Protein AF-A0A5P1RBH7-F1 (afdb_monomer_lite)

Secondary structure (DSSP, 8-state):
-TTTHHHHHHHHHHHHHHHHHHHHTTT-SS-TTHHHHHHHHHHHHHHHHHHHHHHHHHHHHTTS----HHHHHHHHHHHHHHHHHSSTT----HHHHHHHHHHHHHHHHHHTSTT--HHHHHHHHHHHHHHHHHHHT--HHHHHS----SSHHHHHHHHHHHHT-HHHHHHH-HHHHHHHHTT-S-S-EEEPPPPTTSPPHHHHHHHHHHHHT--HHHHHHHHHSPP-STTSGGGTSHHHHHHHHHHHHEEEEE-TTS-EEEEES--

pLDDT: mean 74.41, std 20.61, range [31.55, 97.25]

Foldseek 3Di:
DPPPVVVVVVVVVVVVVVVVVVVVVVPDPDDPPVVVVVCVVVVVVVVVVVVVVVVVVVVVVVPDDDDDPLLVVLLVLLVVLLCQLVPPPDADEQVSLVVNLVSLVVNVVSCPDPPDDPVSVVSSLVSLVSVLQSLLPHAPCSFFNDDFDSALVRLLVRVQVQLQDPVSVCSGAVPVLVCLVVVVDPFDKDFDAHHPGGHHLVSLLSSCCSSVVHDSVVSLVLLQDDDPDPPRCCNSNSNSSSVNNCRVQKIWGAHNVSNIHIDRPDD

Structure (mmCIF, N/CA/C/O backbone):
data_AF-A0A5P1RBH7-F1
#
_entry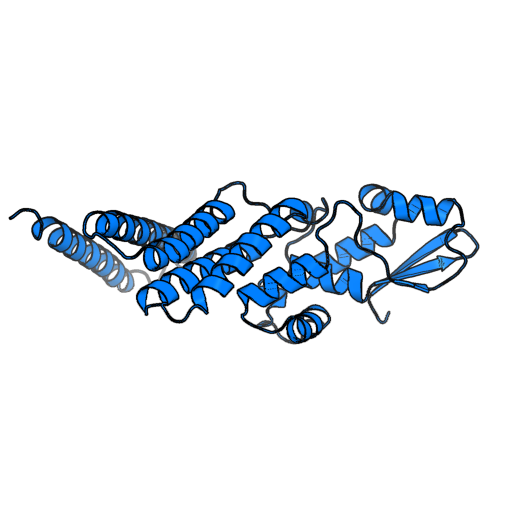.id   AF-A0A5P1RBH7-F1
#
loop_
_atom_site.group_PDB
_atom_site.id
_atom_site.type_symbol
_atom_site.label_atom_id
_atom_site.label_alt_id
_atom_site.label_comp_id
_atom_site.label_asym_id
_atom_site.label_entity_id
_atom_site.label_seq_id
_atom_site.pdbx_PDB_ins_code
_atom_site.Cartn_x
_atom_site.Cartn_y
_atom_site.Cartn_z
_atom_site.occupancy
_atom_site.B_iso_or_equiv
_atom_site.auth_seq_id
_atom_site.auth_comp_id
_atom_site.auth_asym_id
_atom_site.auth_atom_id
_atom_site.pdbx_PDB_model_num
ATOM 1 N N . MET A 1 1 ? -24.679 19.110 42.052 1.00 39.94 1 MET A N 1
ATOM 2 C CA . MET A 1 1 ? -25.753 19.704 41.223 1.00 39.94 1 MET A CA 1
ATOM 3 C C . MET A 1 1 ? -25.273 20.211 39.850 1.00 39.94 1 MET A C 1
ATOM 5 O O . MET A 1 1 ? -26.098 20.294 38.957 1.00 39.94 1 MET A O 1
ATOM 9 N N . SER A 1 2 ? -23.971 20.459 39.614 1.00 36.88 2 SER A N 1
ATOM 10 C CA . SER A 1 2 ? -23.450 20.912 38.301 1.00 36.88 2 SER A CA 1
ATOM 11 C C . SER A 1 2 ? -23.254 19.816 37.236 1.00 36.88 2 SER A C 1
ATOM 13 O O . SER A 1 2 ? -23.207 20.133 36.054 1.00 36.88 2 SER A O 1
ATOM 15 N N . LYS A 1 3 ? -23.178 18.530 37.620 1.00 42.09 3 LYS A N 1
ATOM 16 C CA . LYS A 1 3 ? -22.882 17.413 36.694 1.00 42.09 3 LYS A CA 1
ATOM 17 C C . LYS A 1 3 ? -23.998 17.079 35.689 1.00 42.09 3 LYS A C 1
ATOM 19 O O . LYS A 1 3 ? -23.741 16.371 34.727 1.00 42.09 3 LYS A O 1
ATOM 24 N N . VAL A 1 4 ? -25.220 17.573 35.901 1.00 45.06 4 VAL A N 1
ATOM 25 C CA . VAL A 1 4 ? -26.377 17.310 35.016 1.00 45.06 4 VAL A CA 1
ATOM 26 C C . VAL A 1 4 ? -26.689 18.511 34.119 1.00 45.06 4 VAL A C 1
ATOM 28 O O . VAL A 1 4 ? -27.230 18.343 33.033 1.00 45.06 4 VAL A O 1
ATOM 31 N N . LEU A 1 5 ? -26.297 19.724 34.527 1.00 36.34 5 LEU A N 1
ATOM 32 C CA . LEU A 1 5 ? -26.647 20.953 33.811 1.00 36.34 5 LEU A CA 1
ATOM 33 C C . LEU A 1 5 ? -25.906 21.079 32.473 1.00 36.34 5 LEU A C 1
ATOM 35 O O . LEU A 1 5 ? -26.498 21.480 31.478 1.00 36.34 5 LEU A O 1
ATOM 39 N N . VAL A 1 6 ? -24.624 20.700 32.454 1.00 48.53 6 VAL A N 1
ATOM 40 C CA . VAL A 1 6 ? -23.759 20.778 31.268 1.00 48.53 6 VAL A CA 1
ATOM 41 C C . VAL A 1 6 ? -24.252 19.867 30.136 1.00 48.53 6 VAL A C 1
ATOM 43 O O . VAL A 1 6 ? -24.507 20.399 29.059 1.00 48.53 6 VAL A O 1
ATOM 46 N N . PRO A 1 7 ? -24.496 18.553 30.341 1.00 47.19 7 PRO A N 1
ATOM 47 C CA . PRO A 1 7 ? -24.997 17.701 29.261 1.00 47.19 7 PRO A CA 1
ATOM 48 C C . PRO A 1 7 ? -26.397 18.110 28.784 1.00 47.19 7 PRO A C 1
ATOM 50 O O . PRO A 1 7 ? -26.684 18.011 27.594 1.00 47.19 7 PRO A O 1
ATOM 53 N N . LEU A 1 8 ? -27.253 18.627 29.673 1.00 40.38 8 LEU A N 1
ATOM 54 C CA . LEU A 1 8 ? -28.583 19.106 29.289 1.00 40.38 8 LEU A CA 1
ATOM 55 C C . LEU A 1 8 ? -28.502 20.348 28.384 1.00 40.38 8 LEU A C 1
ATOM 57 O O . LEU A 1 8 ? -29.176 20.408 27.358 1.00 40.38 8 LEU A O 1
ATOM 61 N N . LEU A 1 9 ? -27.634 21.309 28.723 1.00 44.91 9 LEU A N 1
ATOM 62 C CA . LEU A 1 9 ? -27.364 22.497 27.906 1.00 44.91 9 LEU A CA 1
ATOM 63 C C . LEU A 1 9 ? -26.766 22.130 26.543 1.00 44.91 9 LEU A C 1
ATOM 65 O O . LEU A 1 9 ? -27.153 22.719 25.537 1.00 44.91 9 LEU A O 1
ATOM 69 N N . SER A 1 10 ? -25.884 21.127 26.488 1.00 47.91 10 SER A N 1
ATOM 70 C CA . SER A 1 10 ? -25.300 20.626 25.237 1.00 47.91 10 SER A CA 1
ATOM 71 C C . SER A 1 10 ? -26.334 19.954 24.331 1.00 47.91 10 SER A C 1
ATOM 73 O O . SER A 1 10 ? -26.329 20.191 23.125 1.00 47.91 10 SER A O 1
ATOM 75 N N . ILE A 1 11 ? -27.254 19.165 24.898 1.00 54.50 11 ILE A N 1
ATOM 76 C CA . ILE A 1 11 ? -28.348 18.534 24.142 1.00 54.50 11 ILE A CA 1
ATOM 77 C C . ILE A 1 11 ? -29.297 19.600 23.583 1.00 54.50 11 ILE A C 1
ATOM 79 O O . ILE A 1 11 ? -29.704 19.506 22.427 1.00 54.50 11 ILE A O 1
ATOM 83 N N . ILE A 1 12 ? -29.608 20.638 24.365 1.00 50.16 12 ILE A N 1
ATOM 84 C CA . ILE A 1 12 ? -30.459 21.753 23.926 1.00 50.16 12 ILE A CA 1
ATOM 85 C C . ILE A 1 12 ? -29.780 22.551 22.802 1.00 50.16 12 ILE A C 1
ATOM 87 O O . ILE A 1 12 ? -30.424 22.856 21.797 1.00 50.16 12 ILE A O 1
ATOM 91 N N . LEU A 1 13 ? -28.479 22.836 22.913 1.00 52.88 13 LEU A N 1
ATOM 92 C CA . LEU A 1 13 ? -27.697 23.478 21.849 1.00 52.88 13 LEU A CA 1
ATOM 93 C C . LEU A 1 13 ? -27.677 22.639 20.564 1.00 52.88 13 LEU A C 1
ATOM 95 O O . LEU A 1 13 ? -27.899 23.170 19.478 1.00 52.88 13 LEU A O 1
ATOM 99 N N . PHE A 1 14 ? -27.492 21.324 20.687 1.00 52.56 14 PHE A N 1
ATOM 100 C CA . PHE A 1 14 ? -27.467 20.404 19.550 1.00 52.56 14 PHE A CA 1
ATOM 101 C C . PHE A 1 14 ? -28.833 20.292 18.852 1.00 52.56 14 PHE A C 1
ATOM 103 O O . PHE A 1 14 ? -28.919 20.377 17.627 1.00 52.56 14 PHE A O 1
ATOM 110 N N . GLN A 1 15 ? -29.915 20.193 19.629 1.00 49.66 15 GLN A N 1
ATOM 111 C CA . GLN A 1 15 ? -31.290 20.219 19.121 1.00 49.66 15 GLN A CA 1
ATOM 112 C C . GLN A 1 15 ? -31.613 21.553 18.430 1.00 49.66 15 GLN A C 1
ATOM 114 O O . GLN A 1 15 ? -32.277 21.557 17.399 1.00 49.66 15 GLN A O 1
ATOM 119 N N . SER A 1 16 ? -31.092 22.677 18.935 1.00 45.50 16 SER A N 1
ATOM 120 C CA . SER A 1 16 ? -31.311 24.009 18.348 1.00 45.50 16 SER A CA 1
ATOM 121 C C . SER A 1 16 ? -30.601 24.175 16.997 1.00 45.50 16 SER A C 1
ATOM 123 O O . SER A 1 16 ? -31.167 24.754 16.071 1.00 45.50 16 SER A O 1
ATOM 125 N N . ILE A 1 17 ? -29.392 23.617 16.855 1.00 53.84 17 ILE A N 1
ATOM 126 C CA . ILE A 1 17 ? -28.640 23.589 15.589 1.00 53.84 17 ILE A CA 1
ATOM 127 C C . ILE A 1 17 ? -29.343 22.694 14.560 1.00 53.84 17 ILE A C 1
ATOM 129 O O . ILE A 1 17 ? -29.502 23.094 13.408 1.00 53.84 17 ILE A O 1
ATOM 133 N N . LEU A 1 18 ? -29.835 21.520 14.972 1.00 49.03 18 LEU A N 1
ATOM 134 C CA . LEU A 1 18 ? -30.628 20.643 14.103 1.00 49.03 18 LEU A CA 1
ATOM 135 C C . LEU A 1 18 ? -31.956 21.288 13.680 1.00 49.03 18 LEU A C 1
ATOM 137 O O . LEU A 1 18 ? -32.361 21.152 12.526 1.00 49.03 18 LEU A O 1
ATOM 141 N N . PHE A 1 19 ? -32.610 22.037 14.573 1.00 47.62 19 PHE A N 1
ATOM 142 C CA . PHE A 1 19 ? -33.845 22.752 14.256 1.00 47.62 19 PHE A CA 1
ATOM 143 C C . PHE A 1 19 ? -33.603 23.883 13.243 1.00 47.62 19 PHE A C 1
ATOM 145 O O . PHE A 1 19 ? -34.350 23.993 12.270 1.00 47.62 19 PHE A O 1
ATOM 152 N N . LEU A 1 20 ? -32.515 24.651 13.398 1.00 47.47 20 LEU A N 1
ATOM 153 C CA . LEU A 1 20 ? -32.070 25.651 12.415 1.00 47.47 20 LEU A CA 1
ATOM 154 C C . LEU A 1 20 ? -31.766 25.014 11.049 1.00 47.47 20 LEU A C 1
ATOM 156 O O . LEU A 1 20 ? -32.202 25.535 10.026 1.00 47.47 20 LEU A O 1
ATOM 160 N N . LEU A 1 21 ? -31.099 23.856 11.025 1.00 45.09 21 LEU A N 1
ATOM 161 C CA . LEU A 1 21 ? -30.834 23.102 9.794 1.00 45.09 21 LEU A CA 1
ATOM 162 C C . LEU A 1 21 ? -32.124 22.578 9.136 1.00 45.09 21 LEU A C 1
ATOM 164 O O . LEU A 1 21 ? -32.236 22.592 7.911 1.00 45.09 21 LEU A O 1
ATOM 168 N N . SER A 1 22 ? -33.125 22.176 9.926 1.00 41.62 22 SER A N 1
ATOM 169 C CA . SER A 1 22 ? -34.417 21.706 9.404 1.00 41.62 22 SER A CA 1
ATOM 170 C C . SER A 1 22 ? -35.306 22.842 8.874 1.00 41.62 22 SER A C 1
ATOM 172 O O . SER A 1 22 ? -35.965 22.676 7.844 1.00 41.62 22 SER A O 1
ATOM 174 N N . GLY A 1 23 ? -35.268 24.020 9.513 1.00 40.62 23 GLY A N 1
ATOM 175 C CA . GLY A 1 23 ? -36.052 25.199 9.134 1.00 40.62 23 GLY A CA 1
ATOM 176 C C . GLY A 1 23 ? -35.600 25.845 7.821 1.00 40.62 23 GLY A C 1
ATOM 177 O O . GLY A 1 23 ? -36.435 26.328 7.054 1.00 40.62 23 GLY A O 1
ATOM 178 N N . VAL A 1 24 ? -34.304 25.776 7.499 1.00 39.91 24 VAL A N 1
ATOM 179 C CA . VAL A 1 24 ? -33.742 26.328 6.250 1.00 39.91 24 VAL A CA 1
ATOM 180 C C . VAL A 1 24 ? -34.088 25.467 5.021 1.00 39.91 24 VAL A C 1
ATOM 182 O O . VAL A 1 24 ? -34.095 25.979 3.902 1.00 39.91 24 VAL A O 1
ATOM 185 N N . SER A 1 25 ? -34.501 24.204 5.206 1.00 35.28 25 SER A N 1
ATOM 186 C CA . SER A 1 25 ? -34.956 23.348 4.093 1.00 35.28 25 SER A CA 1
ATOM 187 C C . SER A 1 25 ? -36.294 23.786 3.473 1.00 35.28 25 SER A C 1
ATOM 189 O O . SER A 1 25 ? -36.624 23.366 2.366 1.00 35.28 25 SER A O 1
ATOM 191 N N . SER A 1 26 ? -37.049 24.666 4.144 1.00 38.72 26 SER A N 1
ATOM 192 C CA . SER A 1 26 ? -38.363 25.123 3.674 1.00 38.72 26 SER A CA 1
ATOM 193 C C . SER A 1 26 ? -38.345 26.415 2.843 1.00 38.72 26 SER A C 1
ATOM 195 O O . SER A 1 26 ? -39.377 26.761 2.272 1.00 38.72 26 SER A O 1
ATOM 197 N N . VAL A 1 27 ? -37.205 27.118 2.730 1.00 40.50 27 VAL A N 1
ATOM 198 C CA . VAL A 1 27 ? -37.175 28.471 2.126 1.00 40.50 27 VAL A CA 1
ATOM 199 C C . VAL A 1 27 ? -36.311 28.610 0.866 1.00 40.50 27 VAL A C 1
ATOM 201 O O . VAL A 1 27 ? -36.543 29.536 0.0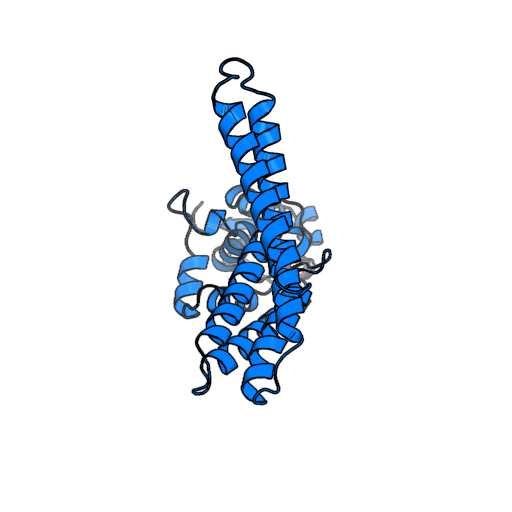99 1.00 40.50 27 VAL A O 1
ATOM 204 N N . PHE A 1 28 ? -35.382 27.707 0.543 1.00 31.55 28 PHE A N 1
ATOM 205 C CA . PHE A 1 28 ? -34.478 27.943 -0.596 1.00 31.55 28 PHE A CA 1
ATOM 206 C C . PHE A 1 28 ? -34.540 26.859 -1.668 1.00 31.55 28 PHE A C 1
ATOM 208 O O . PHE A 1 28 ? -33.716 25.952 -1.724 1.00 31.55 28 PHE A O 1
ATOM 215 N N . LYS A 1 29 ? -35.511 27.014 -2.575 1.00 35.09 29 LYS A N 1
ATOM 216 C CA . LYS A 1 29 ? -35.559 26.302 -3.859 1.00 35.09 29 LYS A CA 1
ATOM 217 C C . LYS A 1 29 ? -34.749 26.983 -4.979 1.00 35.09 29 LYS A C 1
ATOM 219 O O . LYS A 1 29 ? -34.672 26.410 -6.054 1.00 35.09 29 LYS A O 1
ATOM 224 N N . ASP A 1 30 ? -34.096 28.127 -4.722 1.00 37.34 30 ASP A N 1
ATOM 225 C CA . ASP A 1 30 ? -33.551 28.991 -5.793 1.00 37.34 30 ASP A CA 1
ATOM 226 C C . ASP A 1 30 ? -32.059 29.384 -5.704 1.00 37.34 30 ASP A C 1
ATOM 228 O O . ASP A 1 30 ? -31.612 30.263 -6.434 1.00 37.34 30 ASP A O 1
ATOM 232 N N . VAL A 1 31 ? -31.224 28.740 -4.877 1.00 38.59 31 VAL A N 1
ATOM 233 C CA . VAL A 1 31 ? -29.771 29.050 -4.842 1.00 38.59 31 VAL A CA 1
ATOM 234 C C . VAL A 1 31 ? -28.946 27.758 -4.819 1.00 38.59 31 VAL A C 1
ATOM 236 O O . VAL A 1 31 ? -28.411 27.347 -3.793 1.00 38.59 31 VAL A O 1
ATOM 239 N N . SER A 1 32 ? -28.889 27.064 -5.959 1.00 36.69 32 SER A N 1
ATOM 240 C CA . SER A 1 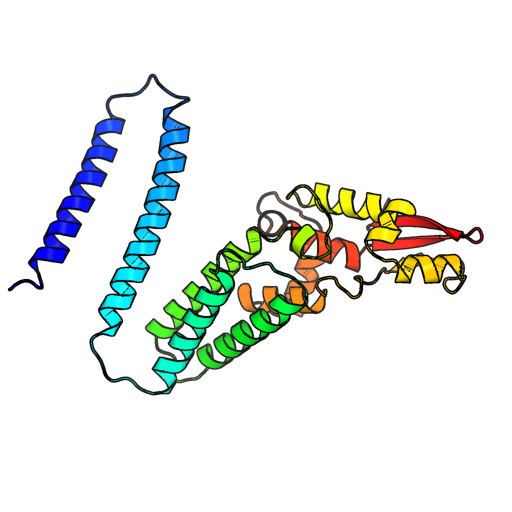32 ? -28.433 25.665 -6.039 1.00 36.69 32 SER A CA 1
ATOM 241 C C . SER A 1 32 ? -26.921 25.441 -6.189 1.00 36.69 32 SER A C 1
ATOM 243 O O . SER A 1 32 ? -26.488 24.294 -6.115 1.00 36.69 32 SER A O 1
ATOM 245 N N . SER A 1 33 ? -26.090 26.479 -6.348 1.00 37.38 33 SER A N 1
ATOM 246 C CA . SER A 1 33 ? -24.633 26.298 -6.524 1.00 37.38 33 SER A CA 1
ATOM 247 C C . SER A 1 33 ? -23.783 26.697 -5.312 1.00 37.38 33 SER A C 1
ATOM 249 O O . SER A 1 33 ? -22.770 26.059 -5.045 1.00 37.38 33 SER A O 1
ATOM 251 N N . GLY A 1 34 ? -24.192 27.706 -4.534 1.00 33.22 34 GLY A N 1
ATOM 252 C CA . GLY A 1 34 ? -23.480 28.106 -3.308 1.00 33.22 34 GLY A CA 1
ATOM 253 C C . GLY A 1 34 ? -23.819 27.241 -2.089 1.00 33.22 34 GLY A C 1
ATOM 254 O O . GLY A 1 34 ? -22.987 27.046 -1.205 1.00 33.22 34 GLY A O 1
ATOM 255 N N . PHE A 1 35 ? -25.036 26.691 -2.047 1.00 33.16 35 PHE A N 1
ATOM 256 C CA . PHE A 1 35 ? -25.563 25.975 -0.883 1.00 33.16 35 PHE A CA 1
ATOM 257 C C . PHE A 1 35 ? -25.011 24.547 -0.755 1.00 33.16 35 PHE A C 1
ATOM 259 O O . PHE A 1 35 ? -24.759 24.085 0.352 1.00 33.16 35 PHE A O 1
ATOM 266 N N . THR A 1 36 ? -24.736 23.864 -1.868 1.00 35.47 36 THR A N 1
ATOM 267 C CA . THR A 1 36 ? -24.096 22.535 -1.880 1.00 35.47 36 THR A CA 1
ATOM 268 C C . THR A 1 36 ? -22.658 22.586 -1.367 1.00 35.47 36 THR A C 1
ATOM 270 O O . THR A 1 36 ? -22.252 21.718 -0.599 1.00 35.47 36 THR A O 1
ATOM 273 N N . LEU A 1 37 ? -21.918 23.647 -1.697 1.00 31.88 37 LEU A N 1
ATOM 274 C CA . LEU A 1 37 ? -20.552 23.882 -1.216 1.00 31.88 37 LEU A CA 1
ATOM 275 C C . LEU A 1 37 ? -20.524 24.240 0.284 1.00 31.88 37 LEU A C 1
ATOM 277 O O . LEU A 1 37 ? -19.629 23.815 1.018 1.00 31.88 37 LEU A O 1
ATOM 281 N N . PHE A 1 38 ? -21.550 24.956 0.762 1.00 34.25 38 PHE A N 1
ATOM 282 C CA . PHE A 1 38 ? -21.731 25.259 2.184 1.00 34.25 38 PHE A CA 1
ATOM 283 C C . PHE A 1 38 ? -22.156 24.024 2.991 1.00 34.25 38 PHE A C 1
ATOM 285 O O . PHE A 1 38 ? -21.635 23.817 4.082 1.00 34.25 38 PHE A O 1
ATOM 292 N N . ILE A 1 39 ? -23.038 23.171 2.451 1.00 41.72 39 ILE A N 1
ATOM 293 C CA . ILE A 1 39 ? -23.422 21.890 3.067 1.00 41.72 39 ILE A CA 1
ATOM 294 C C . ILE A 1 39 ? -22.226 20.941 3.137 1.00 41.72 39 ILE A C 1
ATOM 296 O O . ILE A 1 39 ? -22.039 20.314 4.173 1.00 41.72 39 ILE A O 1
ATOM 300 N N . ASP A 1 40 ? -21.395 20.848 2.098 1.00 37.06 40 ASP A N 1
ATOM 301 C CA . ASP A 1 40 ? -20.239 19.943 2.111 1.00 37.06 40 ASP A CA 1
ATOM 302 C C . ASP A 1 40 ? -19.173 20.398 3.127 1.00 37.06 40 ASP A C 1
ATOM 304 O O . ASP A 1 40 ? -18.640 19.597 3.897 1.00 37.06 40 ASP A O 1
ATOM 308 N N . THR A 1 41 ? -18.942 21.711 3.230 1.00 37.44 41 THR A N 1
ATOM 309 C CA . THR A 1 41 ? -18.002 22.287 4.207 1.00 37.44 41 THR A CA 1
ATOM 310 C C . THR A 1 41 ? -18.552 22.235 5.639 1.00 37.44 41 THR A C 1
ATOM 312 O O . THR A 1 41 ? -17.818 21.911 6.572 1.00 37.44 41 THR A O 1
ATOM 315 N N . ALA A 1 42 ? -19.851 22.494 5.832 1.00 39.47 42 ALA A N 1
ATOM 316 C CA . ALA A 1 42 ? -20.516 22.390 7.132 1.00 39.47 42 ALA A CA 1
ATOM 317 C C . ALA A 1 42 ? -20.676 20.932 7.590 1.00 39.47 42 ALA A C 1
ATOM 319 O O . ALA A 1 42 ? -20.568 20.666 8.782 1.00 39.47 42 ALA A O 1
ATOM 320 N N . SER A 1 43 ? -20.866 19.990 6.661 1.00 41.69 43 SER A N 1
ATOM 321 C CA . SER A 1 43 ? -20.873 18.544 6.911 1.00 41.69 43 SER A CA 1
ATOM 322 C C . SER A 1 43 ? -19.500 18.080 7.388 1.00 41.69 43 SER A C 1
ATOM 324 O O . SER A 1 43 ? -19.395 17.527 8.478 1.00 41.69 43 SER A O 1
ATOM 326 N N . LYS A 1 44 ? -18.426 18.431 6.667 1.00 39.09 44 LYS A N 1
ATOM 327 C CA . LYS A 1 44 ? -17.041 18.136 7.076 1.00 39.09 44 LYS A CA 1
ATOM 328 C C . LYS A 1 44 ? -16.692 18.779 8.421 1.00 39.09 44 LYS A C 1
ATOM 330 O O . LYS A 1 44 ? -16.132 18.115 9.290 1.00 39.09 44 LYS A O 1
ATOM 335 N N . GLY A 1 45 ? -17.089 20.034 8.637 1.00 38.28 45 GLY A N 1
ATOM 336 C CA . GLY A 1 45 ? -16.912 20.728 9.915 1.00 38.28 45 GLY A CA 1
ATOM 337 C C . GLY A 1 45 ? -17.689 20.078 11.065 1.00 38.28 45 GLY A C 1
ATOM 338 O O . GLY A 1 45 ? -17.150 19.923 12.159 1.00 38.28 45 GLY A O 1
ATOM 339 N N . ALA A 1 46 ? -18.923 19.634 10.818 1.00 45.72 46 ALA A N 1
ATOM 340 C CA . ALA A 1 46 ? -19.737 18.913 11.790 1.00 45.72 46 ALA A CA 1
ATOM 341 C C . ALA A 1 46 ? -19.165 17.521 12.092 1.00 45.72 46 ALA A C 1
ATOM 343 O O . ALA A 1 46 ? -19.145 17.122 13.253 1.00 45.72 46 ALA A O 1
ATOM 344 N N . THR A 1 47 ? -18.634 16.806 11.098 1.00 43.16 47 THR A N 1
ATOM 345 C CA . THR A 1 47 ? -17.959 15.516 11.299 1.00 43.16 47 THR A CA 1
ATOM 346 C C . THR A 1 47 ? -16.703 15.678 12.151 1.00 43.16 47 THR A C 1
ATOM 348 O O . THR A 1 47 ? -16.525 14.931 13.110 1.00 43.16 47 THR A O 1
ATOM 351 N N . VAL A 1 48 ? -15.880 16.697 11.883 1.00 40.22 48 VAL A N 1
ATOM 352 C CA . VAL A 1 48 ? -14.695 17.014 12.698 1.00 40.22 48 VAL A CA 1
ATOM 353 C C . VAL A 1 48 ? -15.103 17.449 14.113 1.00 40.22 48 VAL A C 1
ATOM 355 O O . VAL A 1 48 ? -14.502 17.000 15.085 1.00 40.22 48 VAL A O 1
ATOM 358 N N . ALA A 1 49 ? -16.164 18.244 14.275 1.00 40.97 49 ALA A N 1
ATOM 359 C CA . ALA A 1 49 ? -16.656 18.657 15.592 1.00 40.97 49 ALA A CA 1
ATOM 360 C C . ALA A 1 49 ? -17.236 17.487 16.408 1.00 40.97 49 ALA A C 1
ATOM 362 O O . ALA A 1 49 ? -16.978 17.393 17.607 1.00 40.97 49 ALA A O 1
ATOM 363 N N . VAL A 1 50 ? -17.971 16.570 15.771 1.00 44.75 50 VAL A N 1
ATOM 364 C CA . VAL A 1 50 ? -18.470 15.333 16.394 1.00 44.75 50 VAL A CA 1
ATOM 365 C C . VAL A 1 50 ? -17.310 14.410 16.760 1.00 44.75 50 VAL A C 1
ATOM 367 O O . VAL A 1 50 ? -17.333 13.816 17.834 1.00 44.75 50 VAL A O 1
ATOM 370 N N . PHE A 1 51 ? -16.269 14.343 15.927 1.00 42.69 51 PHE A N 1
ATOM 371 C CA . PHE A 1 51 ? -15.052 13.589 16.214 1.00 42.69 51 PHE A CA 1
ATOM 372 C C . PHE A 1 51 ? -14.298 14.169 17.421 1.00 42.69 51 PHE A C 1
ATOM 374 O O . PHE A 1 51 ? -13.997 13.443 18.365 1.00 42.69 51 PHE A O 1
ATOM 381 N N . ILE A 1 52 ? -14.087 15.489 17.467 1.00 42.81 52 ILE A N 1
ATOM 382 C CA . ILE A 1 52 ? -13.453 16.176 18.605 1.00 42.81 52 ILE A CA 1
ATOM 383 C C . ILE A 1 52 ? -14.303 16.035 19.879 1.00 42.81 52 ILE A C 1
ATOM 385 O O . ILE A 1 52 ? -13.760 15.810 20.960 1.00 42.81 52 ILE A O 1
ATOM 389 N N . TRP A 1 53 ? -15.633 16.116 19.773 1.00 47.22 53 TRP A N 1
ATOM 390 C CA . TRP A 1 53 ? -16.545 15.919 20.903 1.00 47.22 53 TRP A CA 1
ATOM 391 C C . TRP A 1 53 ? -16.538 14.475 21.416 1.00 47.22 53 TRP A C 1
ATOM 393 O O . TRP A 1 53 ? -16.515 14.261 22.628 1.00 47.22 53 TRP A O 1
ATOM 403 N N . ALA A 1 54 ? -16.491 13.489 20.518 1.00 45.75 54 ALA A N 1
ATOM 404 C CA . ALA A 1 54 ? -16.343 12.084 20.876 1.00 45.75 54 ALA A CA 1
ATOM 405 C C . ALA A 1 54 ? -15.007 11.836 21.592 1.00 45.75 54 ALA A C 1
ATOM 407 O O . ALA A 1 54 ? -14.998 11.200 22.643 1.00 45.75 54 ALA A O 1
ATOM 408 N N . VAL A 1 55 ? -13.907 12.416 21.096 1.00 45.06 55 VAL A N 1
ATOM 409 C CA . VAL A 1 55 ? -12.587 12.378 21.750 1.00 45.06 55 VAL A CA 1
ATOM 410 C C . VAL A 1 55 ? -12.630 13.050 23.130 1.00 45.06 55 VAL A C 1
ATOM 412 O O . VAL A 1 55 ? -12.082 12.517 24.093 1.00 45.06 55 VAL A O 1
ATOM 415 N N . PHE A 1 56 ? -13.324 14.180 23.274 1.00 48.09 56 PHE A N 1
ATOM 416 C CA . PHE A 1 56 ? -13.449 14.880 24.555 1.00 48.09 56 PHE A CA 1
ATOM 417 C C . PHE A 1 56 ? -14.274 14.091 25.586 1.00 48.09 56 PHE A C 1
ATOM 419 O O . PHE A 1 56 ? -13.816 13.895 26.711 1.00 48.09 56 PHE A O 1
ATOM 426 N N . LEU A 1 57 ? -15.452 13.577 25.207 1.00 47.44 57 LEU A N 1
ATOM 427 C CA . LEU A 1 57 ? -16.279 12.713 26.064 1.00 47.44 57 LEU A CA 1
ATOM 428 C C . LEU A 1 57 ? -15.519 11.462 26.506 1.00 47.44 57 LEU A C 1
ATOM 430 O O . LEU A 1 57 ? -15.637 11.009 27.645 1.00 47.44 57 LEU A O 1
ATOM 434 N N . PHE A 1 58 ? -14.713 10.924 25.602 1.00 45.94 58 PHE A N 1
ATOM 435 C CA . PHE A 1 58 ? -13.872 9.774 25.849 1.00 45.94 58 PHE A CA 1
ATOM 436 C C . PHE A 1 58 ? -12.736 10.068 26.847 1.00 45.94 58 PHE A C 1
ATOM 438 O O . PHE A 1 58 ? -12.475 9.276 27.756 1.00 45.94 58 PHE A O 1
ATOM 445 N N . LEU A 1 59 ? -12.110 11.245 26.752 1.00 44.44 59 LEU A N 1
ATOM 446 C CA . LEU A 1 59 ? -11.146 11.734 27.743 1.00 44.44 59 LEU A CA 1
ATOM 447 C C . LEU A 1 59 ? -11.797 12.027 29.103 1.00 44.44 59 LEU A C 1
ATOM 449 O O . LEU A 1 59 ? -11.150 11.861 30.135 1.00 44.44 59 LEU A O 1
ATOM 453 N N . GLU A 1 60 ? -13.065 12.437 29.137 1.00 45.44 60 GLU A N 1
ATOM 454 C CA . GLU A 1 60 ? -13.791 12.706 30.382 1.00 45.44 60 GLU A CA 1
ATOM 455 C C . GLU A 1 60 ? -14.209 11.411 31.105 1.00 45.44 60 GLU A C 1
ATOM 457 O O . GLU A 1 60 ? -14.099 11.325 32.331 1.00 45.44 60 GLU A O 1
ATOM 462 N N . GLN A 1 61 ? -14.543 10.350 30.357 1.00 49.12 61 GLN A N 1
ATOM 463 C CA . GLN A 1 61 ? -14.756 8.994 30.891 1.00 49.12 61 GLN A CA 1
ATOM 464 C C . GLN A 1 61 ? -13.496 8.384 31.540 1.00 49.12 61 GLN A C 1
ATOM 466 O O . GLN A 1 61 ? -13.602 7.466 32.349 1.00 49.12 61 GLN A O 1
ATOM 471 N N . ARG A 1 62 ? -12.304 8.927 31.251 1.00 44.16 62 ARG A N 1
ATOM 472 C CA . ARG A 1 62 ? -11.004 8.515 31.814 1.00 44.16 62 ARG A CA 1
ATOM 473 C C . ARG A 1 62 ? -10.848 8.809 33.315 1.00 44.16 62 ARG A C 1
ATOM 475 O O . ARG A 1 62 ? -9.920 8.288 33.929 1.00 44.16 62 ARG A O 1
ATOM 482 N N . LYS A 1 63 ? -11.690 9.667 33.911 1.00 45.38 63 LYS A N 1
ATOM 483 C CA . LYS A 1 63 ? -11.500 10.137 35.300 1.00 45.38 63 LYS A CA 1
ATOM 484 C C . LYS A 1 63 ? -12.011 9.192 36.388 1.00 45.38 63 LYS A C 1
ATOM 486 O O . LYS A 1 63 ? -11.580 9.349 37.524 1.00 45.38 63 LYS A O 1
ATOM 491 N N . ASP A 1 64 ? -12.838 8.202 36.065 1.00 41.97 64 ASP A N 1
ATOM 492 C CA . ASP A 1 64 ? -13.382 7.272 37.059 1.00 41.97 64 ASP A CA 1
ATOM 493 C C . ASP A 1 64 ? -13.282 5.816 36.577 1.00 41.97 64 ASP A C 1
ATOM 495 O O . ASP A 1 64 ? -14.188 5.328 35.905 1.00 41.97 64 ASP A O 1
ATOM 499 N N . LYS A 1 65 ? -12.198 5.118 36.958 1.00 45.00 65 LYS A N 1
ATOM 500 C CA . LYS A 1 65 ? -12.190 3.778 37.602 1.00 45.00 65 LYS A CA 1
ATOM 501 C C . LYS A 1 65 ? -10.814 3.099 37.532 1.00 45.00 65 LYS A C 1
ATOM 503 O O . LYS A 1 65 ? -10.093 3.187 36.546 1.00 45.00 65 LYS A O 1
ATOM 508 N N . LYS A 1 66 ? -10.470 2.409 38.626 1.00 47.25 66 LYS A N 1
ATOM 509 C CA . LYS A 1 66 ? -9.349 1.458 38.731 1.00 47.25 66 LYS A CA 1
ATOM 510 C C . LYS A 1 66 ? -9.662 0.240 37.852 1.00 47.25 66 LYS A C 1
ATOM 512 O O . LYS A 1 66 ? -10.714 -0.356 38.063 1.00 47.25 66 LYS A O 1
ATOM 517 N N . GLU A 1 67 ? -8.781 -0.139 36.926 1.00 48.81 67 GLU A N 1
ATOM 518 C CA . GLU A 1 67 ? -9.026 -1.252 35.991 1.00 48.81 67 GLU A CA 1
ATOM 519 C C . GLU A 1 67 ? -7.827 -2.191 35.808 1.00 48.81 67 GLU A C 1
ATOM 521 O O . GLU A 1 67 ? -6.670 -1.787 35.916 1.00 48.81 67 GLU A O 1
ATOM 526 N N . ASP A 1 68 ? -8.184 -3.452 35.549 1.00 50.38 68 ASP A N 1
ATOM 527 C CA . ASP A 1 68 ? -7.364 -4.622 35.225 1.00 50.38 68 ASP A CA 1
ATOM 528 C C . ASP A 1 68 ? -6.281 -4.316 34.173 1.00 50.38 68 ASP A C 1
ATOM 530 O O . ASP A 1 68 ? -6.530 -3.662 33.159 1.00 50.38 68 ASP A O 1
ATOM 534 N N . VAL A 1 69 ? -5.067 -4.822 34.392 1.00 55.44 69 VAL A N 1
ATOM 535 C CA . VAL A 1 69 ? -3.860 -4.462 33.617 1.00 55.44 69 VAL A CA 1
ATOM 536 C C . VAL A 1 69 ? -3.974 -4.829 32.126 1.00 55.44 69 VAL A C 1
ATOM 538 O O . VAL A 1 69 ? -3.432 -4.124 31.275 1.00 55.44 69 VAL A O 1
ATOM 541 N N . SER A 1 70 ? -4.712 -5.891 31.780 1.00 50.84 70 SER A N 1
ATOM 542 C CA . SER A 1 70 ? -4.989 -6.261 30.382 1.00 50.84 70 SER A CA 1
ATOM 543 C C . SER A 1 70 ? -6.013 -5.336 29.715 1.00 50.84 70 SER A C 1
ATOM 545 O O . SER A 1 70 ? -5.876 -5.049 28.525 1.00 50.84 70 SER A O 1
ATOM 547 N N . LEU A 1 71 ? -6.988 -4.805 30.472 1.00 54.06 71 LEU A N 1
ATOM 548 C CA . LEU A 1 71 ? -7.970 -3.841 29.960 1.00 54.06 71 LEU A CA 1
ATOM 549 C C . LEU A 1 71 ? -7.296 -2.513 29.572 1.00 54.06 71 LEU A C 1
ATOM 551 O O . LEU A 1 71 ? -7.644 -1.900 28.565 1.00 54.06 71 LEU A O 1
ATOM 555 N N . GLN A 1 72 ? -6.266 -2.096 30.314 1.00 65.56 72 GLN A N 1
ATOM 556 C CA . GLN A 1 72 ? -5.502 -0.888 29.984 1.00 65.56 72 GLN A CA 1
ATOM 557 C C . GLN A 1 72 ? -4.644 -1.042 28.724 1.00 65.56 72 GLN A C 1
ATOM 559 O O . GLN A 1 72 ? -4.459 -0.066 27.998 1.00 65.56 72 GLN A O 1
ATOM 564 N N . ARG A 1 73 ? -4.133 -2.244 28.435 1.00 69.75 73 ARG A N 1
ATOM 565 C CA . ARG A 1 73 ? -3.111 -2.431 27.398 1.00 69.75 73 ARG A CA 1
ATOM 566 C C . ARG A 1 73 ? -3.649 -2.327 25.973 1.00 69.75 73 ARG A C 1
ATOM 568 O O . ARG A 1 73 ? -3.051 -1.613 25.172 1.00 69.75 73 ARG A O 1
ATOM 575 N N . LEU A 1 74 ? -4.757 -2.998 25.638 1.00 73.75 74 LEU A N 1
ATOM 576 C CA . LEU A 1 74 ? -5.350 -2.886 24.293 1.00 73.75 74 LEU A CA 1
ATOM 577 C C . LEU A 1 74 ? -5.806 -1.450 24.019 1.00 73.75 74 LEU A C 1
ATOM 579 O O . LEU A 1 74 ? -5.564 -0.899 22.945 1.00 73.75 74 LEU A O 1
ATOM 583 N N . LYS A 1 75 ? -6.428 -0.844 25.027 1.00 74.12 75 LYS A N 1
ATOM 584 C CA . LYS A 1 75 ? -6.876 0.541 25.020 1.00 74.12 75 LYS A CA 1
ATOM 585 C C . LYS A 1 75 ? -5.723 1.513 24.761 1.00 74.12 75 LYS A C 1
ATOM 587 O O . LYS A 1 75 ? -5.779 2.333 23.849 1.00 74.12 75 LYS A O 1
ATOM 592 N N . GLU A 1 76 ? -4.636 1.375 25.515 1.00 79.31 76 GLU A N 1
ATOM 593 C CA . GLU A 1 76 ? -3.426 2.177 25.345 1.00 79.31 76 GLU A CA 1
ATOM 594 C C . GLU A 1 76 ? -2.781 1.973 23.967 1.00 79.31 76 GLU A C 1
ATOM 596 O O . GLU A 1 76 ? -2.390 2.947 23.324 1.00 79.31 76 GLU A O 1
ATOM 601 N N . LEU A 1 77 ? -2.693 0.729 23.487 1.00 79.19 77 LEU A N 1
ATOM 602 C CA . LEU A 1 77 ? -2.183 0.430 22.147 1.00 79.19 77 LEU A CA 1
ATOM 603 C C . LEU A 1 77 ? -3.052 1.059 21.055 1.00 79.19 77 LEU A C 1
ATOM 605 O O . LEU A 1 77 ? -2.510 1.568 20.075 1.00 79.19 77 LEU A O 1
ATOM 609 N N . SER A 1 78 ? -4.373 1.067 21.245 1.00 79.94 78 SER A N 1
ATOM 610 C CA . SER A 1 78 ? -5.324 1.640 20.291 1.00 79.94 78 SER A CA 1
ATOM 611 C C . SER A 1 78 ? -5.109 3.147 20.176 1.00 79.94 78 SER A C 1
ATOM 613 O O . SER A 1 78 ? -4.991 3.651 19.064 1.00 79.94 78 SER A O 1
ATOM 615 N N . PHE A 1 79 ? -4.934 3.867 21.294 1.00 78.94 79 PHE A N 1
ATOM 616 C CA . PHE A 1 79 ? -4.602 5.299 21.224 1.00 78.94 79 PHE A CA 1
ATOM 617 C C . PHE A 1 79 ? -3.240 5.567 20.642 1.00 78.94 79 PHE A C 1
ATOM 619 O O . PHE A 1 79 ? -3.118 6.468 19.832 1.00 78.94 79 PHE A O 1
ATOM 626 N N . ARG A 1 80 ? -2.218 4.794 21.017 1.00 77.81 80 ARG A N 1
ATOM 627 C CA . ARG A 1 80 ? -0.879 5.001 20.457 1.00 77.81 80 ARG A CA 1
ATOM 628 C C . ARG A 1 80 ? -0.882 4.828 18.942 1.00 77.81 80 ARG A C 1
ATOM 630 O O . ARG A 1 80 ? -0.179 5.565 18.261 1.00 77.81 80 ARG A O 1
ATOM 637 N N . LEU A 1 81 ? -1.670 3.885 18.421 1.00 82.38 81 LEU A N 1
ATOM 638 C CA . LEU A 1 81 ? -1.853 3.733 16.983 1.00 82.38 81 LEU A CA 1
ATOM 639 C C . LEU A 1 81 ? -2.592 4.933 16.383 1.00 82.38 81 LEU A C 1
ATOM 641 O O . LEU A 1 81 ? -2.120 5.484 15.394 1.00 82.38 81 LEU A O 1
ATOM 645 N N . ILE A 1 82 ? -3.700 5.359 16.993 1.00 80.25 82 ILE A N 1
ATOM 646 C CA . ILE A 1 82 ? -4.468 6.531 16.550 1.00 80.25 82 ILE A CA 1
ATOM 647 C C . ILE A 1 82 ? -3.595 7.791 16.544 1.00 80.25 82 ILE A C 1
ATOM 649 O O . ILE A 1 82 ? -3.589 8.507 15.554 1.00 80.25 82 ILE A O 1
ATOM 653 N N . ASP A 1 83 ? -2.817 8.037 17.594 1.00 77.38 83 ASP A N 1
ATOM 654 C CA . ASP A 1 83 ? -1.896 9.173 17.689 1.00 77.38 83 ASP A CA 1
ATOM 655 C C . ASP A 1 83 ? -0.783 9.079 16.637 1.00 77.38 83 ASP A C 1
ATOM 657 O O . ASP A 1 83 ? -0.361 10.090 16.074 1.00 77.38 83 ASP A O 1
ATOM 661 N N . PHE A 1 84 ? -0.306 7.864 16.349 1.00 77.44 84 PHE A N 1
ATOM 662 C CA . PHE A 1 84 ? 0.722 7.629 15.341 1.00 77.44 84 PHE A CA 1
ATOM 663 C C . PHE A 1 84 ? 0.232 7.960 13.925 1.00 77.44 84 PHE A C 1
ATOM 665 O O . PHE A 1 84 ? 0.937 8.667 13.204 1.00 77.44 84 PHE A O 1
ATOM 672 N N . VAL A 1 85 ? -0.959 7.491 13.531 1.00 79.44 85 VAL A N 1
ATOM 673 C CA . VAL A 1 85 ? -1.515 7.738 12.182 1.00 79.44 85 VAL A CA 1
ATOM 674 C C . VAL A 1 85 ? -2.267 9.062 12.060 1.00 79.44 85 VAL A C 1
ATOM 676 O O . VAL A 1 85 ? -2.359 9.619 10.972 1.00 79.44 85 VAL A O 1
ATOM 679 N N . GLY A 1 86 ? -2.793 9.580 13.169 1.00 71.31 86 GLY A N 1
ATOM 680 C CA . GLY A 1 86 ? -3.508 10.853 13.254 1.00 71.31 86 GLY A CA 1
ATOM 681 C C . GLY A 1 86 ? -2.586 12.064 13.387 1.00 71.31 86 GLY A C 1
ATOM 682 O O . GLY A 1 86 ? -3.059 13.200 13.403 1.00 71.31 86 GLY A O 1
ATOM 683 N N . ASN A 1 87 ? -1.272 11.850 13.480 1.00 72.88 87 ASN A N 1
ATOM 684 C CA . ASN A 1 87 ? -0.301 12.928 13.386 1.00 72.88 87 ASN A CA 1
ATOM 685 C C . ASN A 1 87 ? -0.409 13.586 12.001 1.00 72.88 87 ASN A C 1
ATOM 687 O O . ASN A 1 87 ? -0.370 12.898 10.985 1.00 72.88 87 ASN A O 1
ATOM 691 N N . ALA A 1 88 ? -0.478 14.919 11.958 1.00 59.31 88 ALA A N 1
ATOM 692 C CA . ALA A 1 88 ? -0.588 15.693 10.718 1.00 59.31 88 ALA A CA 1
ATOM 693 C C . ALA A 1 88 ? 0.532 15.404 9.696 1.00 59.31 88 ALA A C 1
ATOM 695 O O . ALA A 1 88 ? 0.377 15.706 8.519 1.00 59.31 88 ALA A O 1
ATOM 696 N N . ASN A 1 89 ? 1.645 14.815 10.146 1.00 66.06 89 ASN A N 1
ATOM 697 C CA . ASN A 1 89 ? 2.797 14.458 9.319 1.00 66.06 89 ASN A CA 1
ATOM 698 C C . ASN A 1 89 ? 2.932 12.944 9.068 1.00 66.06 89 ASN A C 1
ATOM 700 O O . ASN A 1 89 ? 4.018 12.487 8.705 1.00 66.06 89 ASN A O 1
ATOM 704 N N . PHE A 1 90 ? 1.903 12.135 9.336 1.00 78.38 90 PHE A N 1
ATOM 705 C CA . PHE A 1 90 ? 1.976 10.708 9.038 1.00 78.38 90 PHE A CA 1
ATOM 706 C C . PHE A 1 90 ? 2.010 10.486 7.523 1.00 78.38 90 PHE A C 1
ATOM 708 O O . PHE A 1 90 ? 1.080 10.851 6.813 1.00 78.38 90 PHE A O 1
ATOM 715 N N . LEU A 1 91 ? 3.078 9.842 7.052 1.00 84.38 91 LEU A N 1
ATOM 716 C CA . LEU A 1 91 ? 3.253 9.427 5.662 1.00 84.38 91 LEU A CA 1
ATOM 717 C C . LEU A 1 91 ? 3.567 7.933 5.644 1.00 84.38 91 LEU A C 1
ATOM 719 O O . LEU A 1 91 ? 4.431 7.471 6.404 1.00 84.38 91 LEU A O 1
ATOM 723 N N . LEU A 1 92 ? 2.896 7.168 4.780 1.00 90.94 92 LEU A N 1
ATOM 724 C CA . LEU A 1 92 ? 3.166 5.740 4.634 1.00 90.94 92 LEU A CA 1
ATOM 725 C C . LEU A 1 92 ? 4.360 5.519 3.697 1.00 90.94 92 LEU A C 1
ATOM 727 O O . LEU A 1 92 ? 4.240 5.566 2.479 1.00 90.94 92 LEU A O 1
ATOM 731 N N . ASN A 1 93 ? 5.508 5.206 4.293 1.00 88.50 93 ASN A N 1
ATOM 732 C CA . ASN A 1 93 ? 6.739 4.841 3.608 1.00 88.50 93 ASN A CA 1
ATOM 733 C C . ASN A 1 93 ? 7.302 3.541 4.196 1.00 88.50 93 ASN A C 1
ATOM 735 O O . ASN A 1 93 ? 6.793 2.993 5.178 1.00 88.50 93 ASN A O 1
ATOM 739 N N . LYS A 1 94 ? 8.405 3.052 3.626 1.00 86.44 94 LYS A N 1
ATOM 740 C CA . LYS A 1 94 ? 9.071 1.814 4.056 1.00 86.44 94 LYS A CA 1
ATOM 741 C C . LYS A 1 94 ? 9.323 1.725 5.570 1.00 86.44 94 LYS A C 1
ATOM 743 O O . LYS A 1 94 ? 9.228 0.633 6.134 1.00 86.44 94 LYS A O 1
ATOM 748 N N . ASN A 1 95 ? 9.664 2.832 6.232 1.00 84.62 95 ASN A N 1
ATOM 749 C CA . ASN A 1 95 ? 9.996 2.843 7.658 1.00 84.62 95 ASN A CA 1
ATOM 750 C C . ASN A 1 95 ? 8.737 2.905 8.528 1.00 84.62 95 ASN A C 1
ATOM 752 O O . ASN A 1 95 ? 8.580 2.076 9.429 1.00 84.62 95 ASN A O 1
ATOM 756 N N . SER A 1 96 ? 7.828 3.842 8.243 1.00 86.12 96 SER A N 1
ATOM 757 C CA . SER A 1 96 ? 6.579 3.989 9.001 1.00 86.12 96 SER A CA 1
ATOM 758 C C . SER A 1 96 ? 5.674 2.762 8.862 1.00 86.12 96 SER A C 1
ATOM 760 O O . SER A 1 96 ? 5.024 2.379 9.832 1.00 86.12 96 SER A O 1
ATOM 762 N N . ALA A 1 97 ? 5.727 2.060 7.727 1.00 90.12 97 ALA A N 1
ATOM 763 C CA . ALA A 1 97 ? 5.023 0.799 7.516 1.00 90.12 97 ALA A CA 1
ATOM 764 C C . ALA A 1 97 ? 5.416 -0.295 8.521 1.00 90.12 97 ALA A C 1
ATOM 766 O O . ALA A 1 97 ? 4.550 -1.009 9.018 1.00 90.12 97 ALA A O 1
ATOM 767 N N . ASN A 1 98 ? 6.700 -0.425 8.878 1.00 81.50 98 ASN A N 1
ATOM 768 C CA . ASN A 1 98 ? 7.126 -1.419 9.876 1.00 81.50 98 ASN A CA 1
ATOM 769 C C . ASN A 1 98 ? 6.577 -1.101 11.272 1.00 81.50 98 ASN A C 1
ATOM 771 O O . ASN A 1 98 ? 6.181 -2.005 12.012 1.00 81.50 98 ASN A O 1
ATOM 775 N N . ILE A 1 99 ? 6.544 0.186 11.622 1.00 83.62 99 ILE A N 1
ATOM 776 C CA . ILE A 1 99 ? 5.981 0.657 12.890 1.00 83.62 99 ILE A CA 1
ATOM 777 C C . ILE A 1 99 ? 4.475 0.372 12.911 1.00 83.62 99 ILE A C 1
ATOM 779 O O . ILE A 1 99 ? 3.980 -0.234 13.861 1.00 83.62 99 ILE A O 1
ATOM 783 N N . LEU A 1 100 ? 3.770 0.712 11.828 1.00 89.38 100 LEU A N 1
ATOM 784 C CA . LEU A 1 100 ? 2.343 0.444 11.665 1.00 89.38 100 LEU A CA 1
ATOM 785 C C . LEU A 1 100 ? 2.019 -1.052 11.801 1.00 89.38 100 LEU A C 1
ATOM 787 O O . LEU A 1 100 ? 1.153 -1.423 12.587 1.00 89.38 100 LEU A O 1
ATOM 791 N N . ILE A 1 101 ? 2.761 -1.920 11.106 1.00 83.50 101 ILE A N 1
ATOM 792 C CA . ILE A 1 101 ? 2.616 -3.383 11.195 1.00 83.50 101 ILE A CA 1
ATOM 793 C C . ILE A 1 101 ? 2.791 -3.871 12.635 1.00 83.50 101 ILE A C 1
ATOM 795 O O . ILE A 1 101 ? 2.052 -4.746 13.083 1.00 83.50 101 ILE A O 1
ATOM 799 N N . THR A 1 102 ? 3.752 -3.306 13.367 1.00 78.56 102 THR A N 1
ATOM 800 C CA . THR A 1 102 ? 4.010 -3.682 14.762 1.00 78.56 102 THR A CA 1
ATOM 801 C C . THR A 1 102 ? 2.824 -3.322 15.657 1.00 78.56 102 THR A C 1
ATOM 803 O O . THR A 1 102 ? 2.387 -4.159 16.447 1.00 78.56 102 THR A O 1
ATOM 806 N N . TYR A 1 103 ? 2.259 -2.120 15.502 1.00 83.94 103 TYR A N 1
ATOM 807 C CA . TYR A 1 103 ? 1.055 -1.714 16.233 1.00 83.94 103 TYR A CA 1
ATOM 808 C C . TYR A 1 103 ? -0.154 -2.586 15.889 1.00 83.94 103 TYR A C 1
ATOM 810 O O . TYR A 1 103 ? -0.814 -3.088 16.797 1.00 83.94 103 TYR A O 1
ATOM 818 N N . LEU A 1 104 ? -0.416 -2.809 14.599 1.00 89.12 104 LEU A N 1
ATOM 819 C CA . LEU A 1 104 ? -1.540 -3.624 14.132 1.00 89.12 104 LEU A CA 1
ATOM 820 C C . LEU A 1 104 ? -1.437 -5.075 14.621 1.00 89.12 104 LEU A C 1
ATOM 822 O O . LEU A 1 104 ? -2.419 -5.641 15.098 1.00 89.12 104 LEU A O 1
ATOM 826 N N . SER A 1 105 ? -0.238 -5.660 14.577 1.00 84.69 105 SER A N 1
ATOM 827 C CA . SER A 1 105 ? 0.017 -7.010 15.085 1.00 84.69 105 SER A CA 1
ATOM 828 C C . SER A 1 105 ? -0.192 -7.106 16.599 1.00 84.69 105 SER A C 1
ATOM 830 O O . SER A 1 105 ? -0.854 -8.035 17.067 1.00 84.69 105 SER A O 1
ATOM 832 N N . ALA A 1 106 ? 0.329 -6.141 17.364 1.00 81.25 106 ALA A N 1
ATOM 833 C CA . ALA A 1 106 ? 0.158 -6.105 18.814 1.00 81.25 106 ALA A CA 1
ATOM 834 C C . ALA A 1 106 ? -1.317 -5.942 19.209 1.00 81.25 106 ALA A C 1
ATOM 836 O O . ALA A 1 106 ? -1.785 -6.627 20.117 1.00 81.25 106 ALA A O 1
ATOM 837 N N . LEU A 1 107 ? -2.051 -5.078 18.501 1.00 84.81 107 LEU A N 1
ATOM 838 C CA . LEU A 1 107 ? -3.483 -4.883 18.703 1.00 84.81 107 LEU A CA 1
ATOM 839 C C . LEU A 1 107 ? -4.289 -6.137 18.396 1.00 84.81 107 LEU A C 1
ATOM 841 O O . LEU A 1 107 ? -5.112 -6.530 19.214 1.00 84.81 107 LEU A O 1
ATOM 845 N N . LYS A 1 108 ? -4.034 -6.786 17.255 1.00 86.19 108 LYS A N 1
ATOM 846 C CA . LYS A 1 108 ? -4.729 -8.023 16.889 1.00 86.19 108 LYS A CA 1
ATOM 847 C C . LYS A 1 108 ? -4.499 -9.124 17.925 1.00 86.19 108 LYS A C 1
ATOM 849 O O . LYS A 1 108 ? -5.458 -9.722 18.396 1.00 86.19 108 LYS A O 1
ATOM 854 N N . SER A 1 109 ? -3.242 -9.337 18.321 1.00 84.00 109 SER A N 1
ATOM 855 C CA . SER A 1 109 ? -2.879 -10.332 19.339 1.00 84.00 109 SER A CA 1
ATOM 856 C C . SER A 1 109 ? -3.622 -10.099 20.657 1.00 84.00 109 SER A C 1
ATOM 858 O O . SER A 1 109 ? -4.142 -11.035 21.260 1.00 84.00 109 SER A O 1
ATOM 860 N N . GLU A 1 110 ? -3.726 -8.838 21.084 1.00 79.56 110 GLU A N 1
ATOM 861 C CA . GLU A 1 110 ? -4.386 -8.523 22.346 1.00 79.56 110 GLU A CA 1
ATOM 862 C C . GLU A 1 110 ? -5.921 -8.525 22.240 1.00 79.56 110 GLU A C 1
ATOM 864 O O . GLU A 1 110 ? -6.607 -8.887 23.193 1.00 79.56 110 GLU A O 1
ATOM 869 N N . ALA A 1 111 ? -6.484 -8.217 21.068 1.00 81.94 111 ALA A N 1
ATOM 870 C CA . ALA A 1 111 ? -7.916 -8.355 20.813 1.00 81.94 111 ALA A CA 1
ATOM 871 C C . ALA A 1 111 ? -8.362 -9.829 20.846 1.00 81.94 111 ALA A C 1
ATOM 873 O O . ALA A 1 111 ? -9.428 -10.134 21.385 1.00 81.94 111 ALA A O 1
ATOM 874 N N . GLU A 1 112 ? -7.529 -10.742 20.337 1.00 82.25 112 GLU A N 1
ATOM 875 C CA . GLU A 1 112 ? -7.758 -12.195 20.340 1.00 82.25 112 GLU A CA 1
ATOM 876 C C . GLU A 1 112 ? -7.584 -12.842 21.731 1.00 82.25 112 GLU A C 1
ATOM 878 O O . GLU A 1 112 ? -7.950 -14.005 21.936 1.00 82.25 112 GLU A O 1
ATOM 883 N N . ASN A 1 113 ? -7.065 -12.105 22.717 1.00 75.44 113 ASN A N 1
ATOM 884 C CA . ASN A 1 113 ? -6.902 -12.601 24.075 1.00 75.44 113 ASN A CA 1
ATOM 885 C C . ASN A 1 113 ? -8.269 -12.817 24.759 1.00 75.44 113 ASN A C 1
ATOM 887 O O . ASN A 1 113 ? -9.180 -11.992 24.680 1.00 75.44 113 ASN A O 1
ATOM 891 N N . LYS A 1 114 ? -8.414 -13.928 25.496 1.00 59.69 114 LYS A N 1
ATOM 892 C CA . LYS A 1 114 ? -9.691 -14.395 26.084 1.00 59.69 114 LYS A CA 1
ATOM 893 C C . LYS A 1 114 ? -10.307 -13.435 27.122 1.00 59.69 114 LYS A C 1
ATOM 895 O O . LYS A 1 114 ? -11.433 -13.666 27.552 1.00 59.69 114 LYS A O 1
ATOM 900 N N . GLY A 1 115 ? -9.585 -12.386 27.526 1.00 63.44 115 GLY A N 1
ATOM 901 C CA . GLY A 1 115 ? -10.037 -11.337 28.450 1.00 63.44 115 GLY A CA 1
ATOM 902 C C . GLY A 1 115 ? -10.659 -10.094 27.792 1.00 63.44 115 GLY A C 1
ATOM 903 O O . GLY A 1 115 ? -10.973 -9.138 28.500 1.00 63.44 115 GLY A O 1
ATOM 904 N N . SER A 1 116 ? -10.823 -10.063 26.465 1.00 66.25 116 SER A N 1
ATOM 905 C CA . SER A 1 116 ? -11.361 -8.896 25.754 1.00 66.25 116 SER A CA 1
ATOM 906 C C . SER A 1 116 ? -12.854 -8.665 26.021 1.00 66.25 116 SER A C 1
ATOM 908 O O . SER A 1 116 ? -13.699 -9.511 25.734 1.00 66.25 116 SER A O 1
ATOM 910 N N . THR A 1 117 ? -13.196 -7.487 26.549 1.00 69.25 117 THR A N 1
ATOM 911 C CA . THR A 1 117 ? -14.585 -7.055 26.770 1.00 69.25 117 THR A CA 1
ATOM 912 C C . THR A 1 117 ? -15.185 -6.424 25.508 1.00 69.25 117 THR A C 1
ATOM 914 O O . THR A 1 117 ? -14.486 -6.055 24.566 1.00 69.25 117 THR A O 1
ATOM 917 N N . THR A 1 118 ? -16.502 -6.213 25.479 1.00 73.06 118 THR A N 1
ATOM 918 C CA . THR A 1 118 ? -17.169 -5.535 24.352 1.00 73.06 118 THR A CA 1
ATOM 919 C C . THR A 1 118 ? -16.677 -4.097 24.141 1.00 73.06 118 THR A C 1
ATOM 921 O O . THR A 1 118 ? -16.716 -3.600 23.019 1.00 73.06 118 THR A O 1
ATOM 924 N N . ALA A 1 119 ? -16.220 -3.414 25.197 1.00 66.44 119 ALA A N 1
ATOM 925 C CA . ALA A 1 119 ? -15.671 -2.061 25.094 1.00 66.44 119 ALA A CA 1
ATOM 926 C C . ALA A 1 119 ? -14.313 -2.056 24.370 1.00 66.44 119 ALA A C 1
ATOM 928 O O . ALA A 1 119 ? -14.090 -1.233 23.488 1.00 66.44 119 ALA A O 1
ATOM 929 N N . HIS A 1 120 ? -13.459 -3.037 24.659 1.00 69.56 120 HIS A N 1
ATOM 930 C CA . HIS A 1 120 ? -12.161 -3.228 24.007 1.00 69.56 120 HIS A CA 1
ATOM 931 C C . HIS A 1 120 ? -12.269 -3.447 22.506 1.00 69.56 120 HIS A C 1
ATOM 933 O O . HIS A 1 120 ? -11.545 -2.840 21.725 1.00 69.56 120 HIS A O 1
ATOM 939 N N . LEU A 1 121 ? -13.224 -4.283 22.098 1.00 77.69 121 LEU A N 1
ATOM 940 C CA . LEU A 1 121 ? -13.460 -4.558 20.685 1.00 77.69 121 LEU A CA 1
ATOM 941 C C . LEU A 1 121 ? -13.961 -3.316 19.935 1.00 77.69 121 LEU A C 1
ATOM 943 O O . LEU A 1 121 ? -13.723 -3.200 18.737 1.00 77.69 121 LEU A O 1
ATOM 947 N N . LYS A 1 122 ? -14.632 -2.374 20.617 1.00 80.75 122 LYS A N 1
ATOM 948 C CA . LYS A 1 122 ? -15.014 -1.086 20.017 1.00 80.75 122 LYS A CA 1
ATOM 949 C C . LYS A 1 122 ? -13.805 -0.179 19.799 1.00 80.75 122 LYS A C 1
ATOM 951 O O . LYS A 1 122 ? -13.698 0.410 18.732 1.00 80.75 122 LYS A O 1
ATOM 956 N N . GLU A 1 123 ? -12.912 -0.073 20.783 1.00 77.19 123 GLU A N 1
ATOM 957 C CA . GLU A 1 123 ? -11.691 0.742 20.670 1.00 77.19 123 GLU A CA 1
ATOM 958 C C . GLU A 1 123 ? -10.735 0.180 19.608 1.00 77.19 123 GLU A C 1
ATOM 960 O O . GLU A 1 123 ? -10.216 0.936 18.791 1.00 77.19 123 GLU A O 1
ATOM 965 N N . TYR A 1 124 ? -10.590 -1.147 19.554 1.00 83.44 124 TYR A N 1
ATOM 966 C CA . TYR A 1 124 ? -9.850 -1.838 18.500 1.00 83.44 124 TYR A CA 1
ATOM 967 C C . TYR A 1 124 ? -10.396 -1.507 17.105 1.00 83.44 124 TYR A C 1
ATOM 969 O O . TYR A 1 124 ? -9.640 -1.068 16.242 1.00 83.44 124 TYR A O 1
ATOM 977 N N . LYS A 1 125 ? -11.713 -1.648 16.897 1.00 86.19 125 LYS A N 1
ATOM 978 C CA . LYS A 1 125 ? -12.356 -1.323 15.614 1.00 86.19 125 LYS A CA 1
ATOM 979 C C . LYS A 1 125 ? -12.184 0.140 15.229 1.00 86.19 125 LYS A C 1
ATOM 981 O O . LYS A 1 125 ? -11.825 0.417 14.096 1.00 86.19 125 LYS A O 1
ATOM 986 N N . LEU A 1 126 ? -12.352 1.058 16.181 1.00 84.44 126 LEU A N 1
ATOM 987 C CA . LEU A 1 126 ? -12.121 2.482 15.941 1.00 84.44 126 LEU A CA 1
ATOM 988 C C . LEU A 1 126 ? -10.681 2.754 15.482 1.00 84.44 126 LEU A C 1
ATOM 990 O O . LEU A 1 126 ? -10.468 3.553 14.575 1.00 84.44 126 LEU A O 1
ATOM 994 N N . ALA A 1 127 ? -9.694 2.092 16.091 1.00 82.62 127 ALA A N 1
ATOM 995 C CA . ALA A 1 127 ? -8.305 2.227 15.673 1.00 82.62 127 ALA A CA 1
ATOM 996 C C . ALA A 1 127 ? -8.091 1.704 14.243 1.00 82.62 127 ALA A C 1
ATOM 998 O O . ALA A 1 127 ? -7.405 2.363 13.465 1.00 82.62 127 ALA A O 1
ATOM 999 N N . LEU A 1 128 ? -8.704 0.572 13.873 1.00 88.56 128 LEU A N 1
ATOM 1000 C CA . LEU A 1 128 ? -8.650 0.073 12.495 1.00 88.56 128 LEU A CA 1
ATOM 1001 C C . LEU A 1 128 ? -9.321 1.031 11.507 1.00 88.56 128 LEU A C 1
ATOM 1003 O O . LEU A 1 128 ? -8.733 1.310 10.468 1.00 88.56 128 LEU A O 1
ATOM 1007 N N . ASP A 1 129 ? -10.498 1.564 11.838 1.00 85.81 129 ASP A N 1
ATOM 1008 C CA . ASP A 1 129 ? -11.238 2.500 10.984 1.00 85.81 129 ASP A CA 1
ATOM 1009 C C . ASP A 1 129 ? -10.427 3.779 10.731 1.00 85.81 129 ASP A C 1
ATOM 1011 O O . ASP A 1 129 ? -10.344 4.259 9.602 1.00 85.81 129 ASP A O 1
ATOM 1015 N N . ILE A 1 130 ? -9.767 4.311 11.765 1.00 85.38 130 ILE A N 1
ATOM 1016 C CA . ILE A 1 130 ? -8.906 5.492 11.629 1.00 85.38 130 ILE A CA 1
ATOM 1017 C C . ILE A 1 130 ? -7.719 5.190 10.714 1.00 85.38 130 ILE A C 1
ATOM 1019 O O . ILE A 1 130 ? -7.437 5.972 9.811 1.00 85.38 130 ILE A O 1
ATOM 1023 N N . VAL A 1 131 ? -7.049 4.048 10.894 1.00 88.50 131 VAL A N 1
ATOM 1024 C CA . VAL A 1 131 ? -5.948 3.656 10.002 1.00 88.50 131 VAL A CA 1
ATOM 1025 C C . VAL A 1 131 ? -6.457 3.455 8.575 1.00 88.50 131 VAL A C 1
ATOM 1027 O O . VAL A 1 131 ? -5.805 3.897 7.633 1.00 88.50 131 VAL A O 1
ATOM 1030 N N . TYR A 1 132 ? -7.620 2.825 8.406 1.00 88.88 132 TYR A N 1
ATOM 1031 C CA . TYR A 1 132 ? -8.250 2.607 7.109 1.00 88.88 132 TYR A CA 1
ATOM 1032 C C . TYR A 1 132 ? -8.464 3.934 6.374 1.00 88.88 132 TYR A C 1
ATOM 1034 O O . TYR A 1 132 ? -8.077 4.046 5.215 1.00 88.88 132 TYR A O 1
ATOM 1042 N N . GLU A 1 133 ? -9.006 4.955 7.040 1.00 86.81 133 GLU A N 1
ATOM 1043 C CA . GLU A 1 133 ? -9.165 6.287 6.445 1.00 86.81 133 GLU A CA 1
ATOM 1044 C C . GLU A 1 133 ? -7.818 6.975 6.179 1.00 86.81 133 GLU A C 1
ATOM 1046 O O . GLU A 1 133 ? -7.619 7.506 5.087 1.00 86.81 133 GLU A O 1
ATOM 1051 N N . SER A 1 134 ? -6.863 6.905 7.114 1.00 86.75 134 SER A N 1
ATOM 1052 C CA . SER A 1 134 ? -5.521 7.481 6.934 1.00 86.75 134 SER A CA 1
ATOM 1053 C C . SER A 1 134 ? -4.773 6.889 5.737 1.00 86.75 134 SER A C 1
ATOM 1055 O O . SER A 1 134 ? -4.000 7.587 5.088 1.00 86.75 134 SER A O 1
ATOM 1057 N N . LEU A 1 135 ? -4.979 5.609 5.416 1.00 90.31 135 LEU A N 1
ATOM 1058 C CA . LEU A 1 135 ? -4.294 4.984 4.285 1.00 90.31 135 LEU A CA 1
ATOM 1059 C C . LEU A 1 135 ? -4.863 5.383 2.922 1.00 90.31 135 LEU A C 1
ATOM 1061 O O . LEU A 1 135 ? -4.140 5.265 1.930 1.00 90.31 135 LEU A O 1
ATOM 1065 N N . LYS A 1 136 ? -6.101 5.887 2.848 1.00 88.81 136 LYS A N 1
ATOM 1066 C CA . LYS A 1 136 ? -6.688 6.345 1.577 1.00 88.81 136 LYS A CA 1
ATOM 1067 C C . LYS A 1 136 ? -5.953 7.546 0.992 1.00 88.81 136 LYS A C 1
ATOM 1069 O O . LYS A 1 136 ? -5.885 7.671 -0.223 1.00 88.81 136 LYS A O 1
ATOM 1074 N N . SER A 1 137 ? -5.370 8.393 1.841 1.00 86.69 137 SER A N 1
ATOM 1075 C CA . SER A 1 137 ? -4.587 9.561 1.423 1.00 86.69 137 SER A CA 1
ATOM 1076 C C . SER A 1 137 ? -3.121 9.243 1.115 1.00 86.69 137 SER A C 1
ATOM 1078 O O . SER A 1 137 ? -2.324 10.162 0.957 1.00 86.69 137 SER A O 1
ATOM 1080 N N . THR A 1 138 ? -2.728 7.965 1.066 1.00 90.12 138 THR A N 1
ATOM 1081 C CA . THR A 1 138 ? -1.348 7.591 0.724 1.00 90.12 138 THR A CA 1
ATOM 1082 C C . THR A 1 138 ? -1.043 7.996 -0.714 1.00 90.12 138 THR A C 1
ATOM 1084 O O . THR A 1 138 ? -1.690 7.503 -1.642 1.00 90.12 138 THR A O 1
ATOM 1087 N N . SER A 1 139 ? -0.018 8.821 -0.916 1.00 92.44 139 SER A N 1
ATOM 1088 C CA . SER A 1 139 ? 0.412 9.239 -2.249 1.00 92.44 139 SER A CA 1
ATOM 1089 C C . SER A 1 139 ? 1.562 8.379 -2.782 1.00 92.44 139 SER A C 1
ATOM 1091 O O . SER A 1 139 ? 2.287 7.717 -2.033 1.00 92.44 139 SER A O 1
ATOM 1093 N N . LEU A 1 140 ? 1.767 8.398 -4.101 1.00 93.81 140 LEU A N 1
ATOM 1094 C CA . LEU A 1 140 ? 2.911 7.717 -4.712 1.00 93.81 140 LEU A CA 1
ATOM 1095 C C . LEU A 1 140 ? 4.247 8.384 -4.322 1.00 93.81 140 LEU A C 1
ATOM 1097 O O . LEU A 1 140 ? 5.281 7.713 -4.241 1.00 93.81 140 LEU A O 1
ATOM 1101 N N . VAL A 1 141 ? 4.216 9.679 -3.992 1.00 93.06 141 VAL A N 1
ATOM 1102 C CA . VAL A 1 141 ? 5.369 10.417 -3.460 1.00 93.06 141 VAL A CA 1
ATOM 1103 C C . VAL A 1 141 ? 5.813 9.822 -2.126 1.00 93.06 141 VAL A C 1
ATOM 1105 O O . VAL A 1 141 ? 7.006 9.614 -1.919 1.00 93.06 141 VAL A O 1
ATOM 1108 N N . ASP A 1 142 ? 4.874 9.450 -1.258 1.00 89.94 142 ASP A N 1
ATOM 1109 C CA . ASP A 1 142 ? 5.192 8.858 0.049 1.00 89.94 142 ASP A CA 1
ATOM 1110 C C . ASP A 1 142 ? 5.801 7.459 -0.077 1.00 89.94 142 ASP A C 1
ATOM 1112 O O . ASP A 1 142 ? 6.671 7.065 0.706 1.00 89.94 142 ASP A O 1
ATOM 1116 N N . ILE A 1 143 ? 5.354 6.709 -1.087 1.00 92.38 143 ILE A N 1
ATOM 1117 C CA . ILE A 1 143 ? 5.757 5.321 -1.302 1.00 92.38 143 ILE A CA 1
ATOM 1118 C C . ILE A 1 143 ? 7.131 5.217 -1.962 1.00 92.38 143 ILE A C 1
ATOM 1120 O O . ILE A 1 143 ? 7.921 4.352 -1.573 1.00 92.38 143 ILE A O 1
ATOM 1124 N N . ILE A 1 144 ? 7.396 6.039 -2.980 1.00 92.44 144 ILE A N 1
ATOM 1125 C CA . ILE A 1 144 ? 8.575 5.903 -3.851 1.00 92.44 144 ILE A CA 1
ATOM 1126 C C . ILE A 1 144 ? 9.096 7.246 -4.401 1.00 92.44 144 ILE A C 1
ATOM 1128 O O . ILE A 1 144 ? 9.982 7.270 -5.247 1.00 92.44 144 ILE A O 1
ATOM 1132 N N . GLY A 1 145 ? 8.579 8.383 -3.925 1.00 89.62 145 GLY A N 1
ATOM 1133 C CA . GLY A 1 145 ? 9.071 9.712 -4.310 1.00 89.62 145 GLY A CA 1
ATOM 1134 C C . GLY A 1 145 ? 8.627 10.184 -5.696 1.00 89.62 145 GLY A C 1
ATOM 1135 O O . GLY A 1 145 ? 9.284 11.040 -6.285 1.00 89.62 145 GLY A O 1
ATOM 1136 N N . VAL A 1 146 ? 7.538 9.628 -6.235 1.00 91.06 146 VAL A N 1
ATOM 1137 C CA . VAL A 1 146 ? 7.037 9.951 -7.579 1.00 91.06 146 VAL A CA 1
ATOM 1138 C C . VAL A 1 146 ? 5.726 10.710 -7.500 1.00 91.06 146 VAL A C 1
ATOM 1140 O O . VAL A 1 146 ? 4.753 10.218 -6.935 1.00 91.06 146 VAL A O 1
ATOM 1143 N N . GLU A 1 147 ? 5.688 11.888 -8.116 1.00 92.25 147 GLU A N 1
ATOM 1144 C CA . GLU A 1 147 ? 4.453 12.652 -8.285 1.00 92.25 147 GLU A CA 1
ATOM 1145 C C . GLU A 1 147 ? 3.541 11.966 -9.301 1.00 92.25 147 GLU A C 1
ATOM 1147 O O . GLU A 1 147 ? 3.958 11.625 -10.410 1.00 92.25 147 GLU A O 1
ATOM 1152 N N . SER A 1 148 ? 2.287 11.755 -8.916 1.00 90.56 148 SER A N 1
ATOM 1153 C CA . SER A 1 148 ? 1.282 11.115 -9.755 1.00 90.56 148 SER A CA 1
ATOM 1154 C C . SER A 1 148 ? -0.116 11.575 -9.343 1.00 90.56 148 SER A C 1
ATOM 1156 O O . SER A 1 148 ? -0.312 11.910 -8.169 1.00 90.56 148 SER A O 1
ATOM 1158 N N . PRO A 1 149 ? -1.091 11.600 -10.269 1.00 89.50 149 PRO A N 1
ATOM 1159 C CA . PRO A 1 149 ? -2.494 11.736 -9.901 1.00 89.50 149 PRO A CA 1
ATOM 1160 C C . PRO A 1 149 ? -2.927 10.620 -8.942 1.00 89.50 149 PRO A C 1
ATOM 1162 O O . PRO A 1 149 ? -2.339 9.546 -8.911 1.00 89.50 149 PRO A O 1
ATOM 1165 N N . GLU A 1 150 ? -3.991 10.845 -8.178 1.00 86.56 150 GLU A N 1
ATOM 1166 C CA . GLU A 1 150 ? -4.441 9.886 -7.158 1.00 86.56 150 GLU A CA 1
ATOM 1167 C C . GLU A 1 150 ? -5.317 8.752 -7.722 1.00 86.56 150 GLU A C 1
ATOM 1169 O O . GLU A 1 150 ? -5.865 7.964 -6.961 1.00 86.56 150 GLU A O 1
ATOM 1174 N N . SER A 1 151 ? -5.492 8.640 -9.043 1.00 91.69 151 SER A N 1
ATOM 1175 C CA . SER A 1 151 ? -6.333 7.595 -9.639 1.00 91.69 151 SER A CA 1
ATOM 1176 C C . SER A 1 151 ? -5.529 6.331 -9.959 1.00 91.69 151 SER A C 1
ATOM 1178 O O . SER A 1 151 ? -4.397 6.397 -10.427 1.00 91.69 151 SER A O 1
ATOM 1180 N N . TYR A 1 152 ? -6.124 5.152 -9.748 1.00 92.19 152 TYR A N 1
ATOM 1181 C CA . TYR A 1 152 ? -5.450 3.863 -9.967 1.00 92.19 152 TYR A CA 1
ATOM 1182 C C . TYR A 1 152 ? -4.809 3.736 -11.363 1.00 92.19 152 TYR A C 1
ATOM 1184 O O . TYR A 1 152 ? -3.664 3.300 -11.479 1.00 92.19 152 TYR A O 1
ATOM 1192 N N . HIS A 1 153 ? -5.533 4.117 -12.421 1.00 91.50 153 HIS A N 1
ATOM 1193 C CA . HIS A 1 153 ? -5.038 4.003 -13.797 1.00 91.50 153 HIS A CA 1
ATOM 1194 C C . HIS A 1 153 ? -3.926 5.011 -14.089 1.00 91.50 153 HIS A C 1
ATOM 1196 O O . HIS A 1 153 ? -2.887 4.623 -14.620 1.00 91.50 153 HIS A O 1
ATOM 1202 N N . ASP A 1 154 ? -4.090 6.262 -13.654 1.00 92.94 154 ASP A N 1
ATOM 1203 C CA . ASP A 1 154 ? -3.079 7.300 -13.869 1.00 92.94 154 ASP A CA 1
ATOM 1204 C C . ASP A 1 154 ? -1.767 6.977 -13.135 1.00 92.94 154 ASP A C 1
ATOM 1206 O O . ASP A 1 154 ? -0.680 7.282 -13.633 1.00 92.94 154 ASP A O 1
ATOM 1210 N N . ILE A 1 155 ? -1.847 6.316 -11.974 1.00 94.75 155 ILE A N 1
ATOM 1211 C CA . ILE A 1 155 ? -0.674 5.846 -11.223 1.00 94.75 155 ILE A CA 1
ATOM 1212 C C . ILE A 1 155 ? 0.081 4.771 -12.006 1.00 94.75 155 ILE A C 1
ATOM 1214 O O . ILE A 1 155 ? 1.307 4.845 -12.122 1.00 94.75 155 ILE A O 1
ATOM 1218 N N . ILE A 1 156 ? -0.628 3.796 -12.583 1.00 93.38 156 ILE A N 1
ATOM 1219 C CA . ILE A 1 156 ? -0.011 2.762 -13.428 1.00 93.38 156 ILE A CA 1
ATOM 1220 C C . ILE A 1 156 ? 0.644 3.390 -14.659 1.00 93.38 156 ILE A C 1
ATOM 1222 O O . ILE A 1 156 ? 1.784 3.043 -14.982 1.00 93.38 156 ILE A O 1
ATOM 1226 N N . ASP A 1 157 ? -0.033 4.323 -15.324 1.00 92.62 157 ASP A N 1
ATOM 1227 C CA . ASP A 1 157 ? 0.491 4.999 -16.512 1.00 92.62 157 ASP A CA 1
ATOM 1228 C C . ASP A 1 157 ? 1.720 5.851 -16.174 1.00 92.62 157 ASP A C 1
ATOM 1230 O O . ASP A 1 157 ? 2.721 5.835 -16.900 1.00 92.62 157 ASP A O 1
ATOM 1234 N N . THR A 1 158 ? 1.694 6.531 -15.023 1.00 93.88 158 THR A N 1
ATOM 1235 C CA . THR A 1 158 ? 2.841 7.281 -14.501 1.00 93.88 158 THR A CA 1
ATOM 1236 C C . THR A 1 158 ? 4.032 6.349 -14.301 1.00 93.88 158 THR A C 1
ATOM 1238 O O . THR A 1 158 ? 5.085 6.570 -14.900 1.00 93.88 158 THR A O 1
ATOM 1241 N N . LEU A 1 159 ? 3.876 5.274 -13.524 1.00 93.69 159 LEU A N 1
ATOM 1242 C CA . LEU A 1 159 ? 4.952 4.312 -13.269 1.00 93.69 159 LEU A CA 1
ATOM 1243 C C . LEU A 1 159 ? 5.473 3.681 -14.571 1.00 93.69 159 LEU A C 1
ATOM 1245 O O . LEU A 1 159 ? 6.684 3.589 -14.772 1.00 93.69 159 LEU A O 1
ATOM 1249 N N . THR A 1 160 ? 4.579 3.340 -15.502 1.00 92.50 160 THR A N 1
ATOM 1250 C CA . THR A 1 160 ? 4.928 2.814 -16.833 1.00 92.50 160 THR A CA 1
ATOM 1251 C C . THR A 1 160 ? 5.779 3.812 -17.619 1.00 92.50 160 THR A C 1
ATOM 1253 O O . THR A 1 160 ? 6.798 3.431 -18.197 1.00 92.50 160 THR A O 1
ATOM 1256 N N . SER A 1 161 ? 5.421 5.102 -17.601 1.00 91.56 161 SER A N 1
ATOM 1257 C CA . SER A 1 161 ? 6.200 6.166 -18.246 1.00 91.56 161 SER A CA 1
ATOM 1258 C C . SER A 1 161 ? 7.595 6.309 -17.639 1.00 91.56 161 SER A C 1
ATOM 1260 O O . SER A 1 161 ? 8.558 6.534 -18.373 1.00 91.56 161 SER A O 1
ATOM 1262 N N . TYR A 1 162 ? 7.723 6.166 -16.318 1.00 92.06 162 TYR A N 1
ATOM 1263 C CA . TYR A 1 162 ? 9.025 6.197 -15.658 1.00 92.06 162 TYR A CA 1
ATOM 1264 C C . TYR A 1 162 ? 9.887 4.992 -16.046 1.00 92.06 162 TYR A C 1
ATOM 1266 O O . TYR A 1 162 ? 11.033 5.183 -16.436 1.00 92.06 162 TYR A O 1
ATOM 1274 N N . TYR A 1 163 ? 9.331 3.778 -16.028 1.00 90.81 163 TYR A N 1
ATOM 1275 C CA . TYR A 1 163 ? 10.046 2.547 -16.393 1.00 90.81 163 TYR A CA 1
ATOM 1276 C C . TYR A 1 163 ? 10.262 2.362 -17.905 1.00 90.81 163 TYR A C 1
ATOM 1278 O O . TYR A 1 163 ? 10.943 1.422 -18.305 1.00 90.81 163 TYR A O 1
ATOM 1286 N N . SER A 1 164 ? 9.736 3.260 -18.742 1.00 88.75 164 SER A N 1
ATOM 1287 C CA . SER A 1 164 ? 9.955 3.276 -20.200 1.00 88.75 164 SER A CA 1
ATOM 1288 C C . SER A 1 164 ? 10.897 4.395 -20.662 1.00 88.75 164 SER A C 1
ATOM 1290 O O . SER A 1 164 ? 11.052 4.616 -21.860 1.00 88.75 164 SER A O 1
ATOM 1292 N N . ASN A 1 165 ? 11.500 5.147 -19.736 1.00 88.81 165 ASN A N 1
ATOM 1293 C CA . ASN A 1 165 ? 12.369 6.275 -20.057 1.00 88.81 165 ASN A CA 1
ATOM 1294 C C . ASN A 1 165 ? 13.609 6.275 -19.153 1.00 88.81 165 ASN A C 1
ATOM 1296 O O . ASN A 1 165 ? 13.479 6.376 -17.936 1.00 88.81 165 ASN A O 1
ATOM 1300 N N . ASN A 1 166 ? 14.808 6.226 -19.745 1.00 84.94 166 ASN A N 1
ATOM 1301 C CA . ASN A 1 166 ? 16.076 6.175 -19.005 1.00 84.94 166 ASN A CA 1
ATOM 1302 C C . ASN A 1 166 ? 16.206 7.307 -17.982 1.00 84.94 166 ASN A C 1
ATOM 1304 O O . ASN A 1 166 ? 16.445 7.047 -16.808 1.00 84.94 166 ASN A O 1
ATOM 1308 N N . GLU A 1 167 ? 16.015 8.559 -18.399 1.00 88.00 167 GLU A N 1
ATOM 1309 C CA . GLU A 1 167 ? 16.207 9.728 -17.531 1.00 88.00 167 GLU A CA 1
ATOM 1310 C C . GLU A 1 167 ? 15.257 9.725 -16.329 1.00 88.00 167 GLU A C 1
ATOM 1312 O O . GLU A 1 167 ? 15.614 10.175 -15.237 1.00 88.00 167 GLU A O 1
ATOM 1317 N N . LYS A 1 168 ? 14.038 9.217 -16.524 1.00 90.19 168 LYS A N 1
ATOM 1318 C CA . LYS A 1 168 ? 13.048 9.073 -15.459 1.00 90.19 168 LYS A CA 1
ATOM 1319 C C . LYS A 1 168 ? 13.364 7.890 -14.553 1.00 90.19 168 LYS A C 1
ATOM 1321 O O . LYS A 1 168 ? 13.323 8.048 -13.335 1.00 90.19 168 LYS A O 1
ATOM 1326 N N . LEU A 1 169 ? 13.712 6.739 -15.123 1.00 88.88 169 LEU A N 1
ATOM 1327 C CA . LEU A 1 169 ? 14.023 5.535 -14.364 1.00 88.88 169 LEU A CA 1
ATOM 1328 C C . LEU A 1 169 ? 15.245 5.741 -13.454 1.00 88.88 169 LEU A C 1
ATOM 1330 O O . LEU A 1 169 ? 15.210 5.270 -12.322 1.00 88.88 169 LEU A O 1
ATOM 1334 N N . ILE A 1 170 ? 16.250 6.536 -13.857 1.00 88.81 170 ILE A N 1
ATOM 1335 C CA . ILE A 1 170 ? 17.398 6.884 -12.985 1.00 88.81 170 ILE A CA 1
ATOM 1336 C C . ILE A 1 170 ? 16.919 7.514 -11.673 1.00 88.81 170 ILE A C 1
ATOM 1338 O O . ILE A 1 170 ? 17.516 7.289 -10.627 1.00 88.81 170 ILE A O 1
ATOM 1342 N N . LYS A 1 171 ? 15.830 8.287 -11.692 1.00 87.69 171 LYS A N 1
ATOM 1343 C CA . LYS A 1 171 ? 15.334 8.973 -10.491 1.00 87.69 171 LYS A CA 1
ATOM 1344 C C . LYS A 1 171 ? 14.700 8.022 -9.475 1.00 87.69 171 LYS A C 1
ATOM 1346 O O . LYS A 1 171 ? 14.611 8.386 -8.308 1.00 87.69 171 LYS A O 1
ATOM 1351 N N . ILE A 1 172 ? 14.267 6.839 -9.909 1.00 89.31 172 ILE A N 1
ATOM 1352 C CA . ILE A 1 172 ? 13.531 5.876 -9.079 1.00 89.31 172 ILE A CA 1
ATOM 1353 C C . ILE A 1 172 ? 14.353 4.614 -8.800 1.00 89.31 172 ILE A C 1
ATOM 1355 O O . ILE A 1 172 ? 14.279 4.054 -7.713 1.00 89.31 172 ILE A O 1
ATOM 1359 N N . ASP A 1 173 ? 15.122 4.122 -9.764 1.00 89.62 173 ASP A N 1
ATOM 1360 C CA . ASP A 1 173 ? 15.781 2.822 -9.664 1.00 89.62 173 ASP A CA 1
ATOM 1361 C C . ASP A 1 173 ? 17.153 2.851 -10.346 1.00 89.62 173 ASP A C 1
ATOM 1363 O O . ASP A 1 173 ? 17.394 2.248 -11.396 1.00 89.62 173 ASP A O 1
ATOM 1367 N N . VAL A 1 174 ? 18.069 3.605 -9.727 1.00 89.94 174 VAL A N 1
ATOM 1368 C CA . VAL A 1 174 ? 19.473 3.710 -10.158 1.00 89.94 174 VAL A CA 1
ATOM 1369 C C . VAL A 1 174 ? 20.116 2.325 -10.263 1.00 89.94 174 VAL A C 1
ATOM 1371 O O . VAL A 1 174 ? 20.837 2.054 -11.222 1.00 89.94 174 VAL A O 1
ATOM 1374 N N . ASP A 1 175 ? 19.831 1.439 -9.306 1.00 89.69 175 ASP A N 1
ATOM 1375 C CA . ASP A 1 175 ? 20.407 0.094 -9.249 1.00 89.69 175 ASP A CA 1
ATOM 1376 C C . ASP A 1 175 ? 19.980 -0.748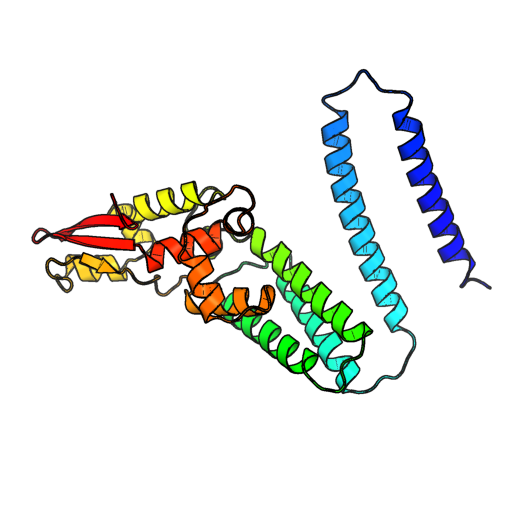 -10.460 1.00 89.69 175 ASP A C 1
ATOM 1378 O O . ASP A 1 175 ? 20.797 -1.466 -11.050 1.00 89.69 175 ASP A O 1
ATOM 1382 N N . LEU A 1 176 ? 18.707 -0.662 -10.865 1.00 89.50 176 LEU A N 1
ATOM 1383 C CA . LEU A 1 176 ? 18.211 -1.343 -12.058 1.00 89.50 176 LEU A CA 1
ATOM 1384 C C . LEU A 1 176 ? 18.900 -0.836 -13.323 1.00 89.50 176 LEU A C 1
ATOM 1386 O O . LEU A 1 176 ? 19.347 -1.655 -14.128 1.00 89.50 176 LEU A O 1
ATOM 1390 N N . ILE A 1 177 ? 19.042 0.480 -13.485 1.00 88.56 177 ILE A N 1
ATOM 1391 C CA . ILE A 1 177 ? 19.743 1.039 -14.647 1.00 88.56 177 ILE A CA 1
ATOM 1392 C C . ILE A 1 177 ? 21.197 0.612 -14.680 1.00 88.56 177 ILE A C 1
ATOM 1394 O O . ILE A 1 177 ? 21.649 0.124 -15.711 1.00 88.56 177 ILE A O 1
ATOM 1398 N N . GLN A 1 178 ? 21.911 0.689 -13.558 1.00 89.12 178 GLN A N 1
ATOM 1399 C CA . GLN A 1 178 ? 23.300 0.239 -13.503 1.00 89.12 178 GLN A CA 1
ATOM 1400 C C . GLN A 1 178 ? 23.429 -1.233 -13.901 1.00 89.12 178 GLN A C 1
ATOM 1402 O O . GLN A 1 178 ? 24.355 -1.610 -14.615 1.00 89.12 178 GLN A O 1
ATOM 1407 N N . ARG A 1 179 ? 22.488 -2.091 -13.492 1.00 87.81 179 ARG A N 1
ATOM 1408 C CA . ARG A 1 179 ? 22.468 -3.499 -13.913 1.00 87.81 179 ARG A CA 1
ATOM 1409 C C . ARG A 1 179 ? 22.222 -3.675 -15.414 1.00 87.81 179 ARG A C 1
ATOM 1411 O O . ARG A 1 179 ? 22.809 -4.585 -15.999 1.00 87.81 179 ARG A O 1
ATOM 1418 N N . ILE A 1 180 ? 21.367 -2.851 -16.022 1.00 87.12 180 ILE A N 1
ATOM 1419 C CA . ILE A 1 180 ? 21.122 -2.851 -17.475 1.00 87.12 180 ILE A CA 1
ATOM 1420 C C . ILE A 1 180 ? 22.386 -2.382 -18.210 1.00 87.12 180 ILE A C 1
ATOM 1422 O O . ILE A 1 180 ? 22.891 -3.072 -19.098 1.00 87.12 180 ILE A O 1
ATOM 1426 N N . GLU A 1 181 ? 22.951 -1.249 -17.797 1.00 86.38 181 GLU A N 1
ATOM 1427 C CA . GLU A 1 181 ? 24.127 -0.628 -18.410 1.00 86.38 181 GLU A CA 1
ATOM 1428 C C . GLU A 1 181 ? 25.377 -1.505 -18.301 1.00 86.38 181 GLU A C 1
ATOM 1430 O O . GLU A 1 181 ? 26.125 -1.638 -19.274 1.00 86.38 181 GLU A O 1
ATOM 1435 N N . ASN A 1 182 ? 25.570 -2.180 -17.167 1.00 87.94 182 ASN A N 1
ATOM 1436 C CA . ASN A 1 182 ? 26.697 -3.087 -16.941 1.00 87.94 182 ASN A CA 1
ATOM 1437 C C . ASN A 1 182 ? 26.539 -4.445 -17.650 1.00 87.94 182 ASN A C 1
ATOM 1439 O O . ASN A 1 182 ? 27.453 -5.265 -17.604 1.00 87.94 182 ASN A O 1
ATOM 1443 N N . GLY A 1 183 ? 25.404 -4.701 -18.315 1.00 79.81 183 GLY A N 1
ATOM 1444 C CA . GLY A 1 183 ? 25.138 -5.983 -18.976 1.00 79.81 183 GLY A CA 1
ATOM 1445 C C . GLY A 1 183 ? 24.921 -7.141 -17.997 1.00 79.81 183 GLY A C 1
ATOM 1446 O O . GLY A 1 183 ? 25.019 -8.304 -18.380 1.00 79.81 183 GLY A O 1
ATOM 1447 N N . SER A 1 184 ? 24.606 -6.843 -16.732 1.00 82.88 184 SER A N 1
ATOM 1448 C CA . SER A 1 184 ? 24.242 -7.854 -15.730 1.00 82.88 184 SER A CA 1
ATOM 1449 C C . SER A 1 184 ? 22.882 -8.493 -16.026 1.00 82.88 184 SER A C 1
ATOM 1451 O O . SER A 1 184 ? 22.537 -9.523 -15.450 1.00 82.88 184 SER A O 1
ATOM 1453 N N . ILE A 1 185 ? 22.099 -7.876 -16.916 1.00 78.25 185 ILE A N 1
ATOM 1454 C CA . ILE A 1 185 ? 20.815 -8.368 -17.406 1.00 78.25 185 ILE A CA 1
ATOM 1455 C C . ILE A 1 185 ? 20.969 -8.662 -18.896 1.00 78.25 185 ILE A C 1
ATOM 1457 O O . ILE A 1 185 ? 21.024 -7.752 -19.719 1.00 78.25 185 ILE A O 1
ATOM 1461 N N . ASN A 1 186 ? 21.039 -9.946 -19.241 1.00 64.81 186 ASN A N 1
ATOM 1462 C CA . ASN A 1 186 ? 21.168 -10.379 -20.626 1.00 64.81 186 ASN A CA 1
ATOM 1463 C C . ASN A 1 186 ? 19.795 -10.751 -21.193 1.00 64.81 186 ASN A C 1
ATOM 1465 O O . ASN A 1 186 ? 19.185 -11.730 -20.769 1.00 64.81 186 ASN A O 1
ATOM 1469 N N . ASN A 1 187 ? 19.339 -9.953 -22.160 1.00 64.31 187 ASN A N 1
ATOM 1470 C CA . ASN A 1 187 ? 18.337 -10.259 -23.183 1.00 64.31 187 ASN A CA 1
ATOM 1471 C C . ASN A 1 187 ? 17.166 -11.169 -22.749 1.00 64.31 187 ASN A C 1
ATOM 1473 O O . ASN A 1 187 ? 16.993 -12.260 -23.298 1.00 64.31 187 ASN A O 1
ATOM 1477 N N . THR A 1 188 ? 16.387 -10.738 -21.753 1.00 75.62 188 THR A N 1
ATOM 1478 C CA . THR A 1 188 ? 15.273 -11.511 -21.178 1.00 75.62 188 THR A CA 1
ATOM 1479 C C . THR A 1 188 ? 14.145 -10.612 -20.673 1.00 75.62 188 THR A C 1
ATOM 1481 O O . THR A 1 188 ? 14.368 -9.465 -20.288 1.00 75.62 188 THR A O 1
ATOM 1484 N N . ASN A 1 189 ? 12.928 -11.161 -20.678 1.00 81.56 189 ASN A N 1
ATOM 1485 C CA . ASN A 1 189 ? 11.791 -10.622 -19.936 1.00 81.56 189 ASN A CA 1
ATOM 1486 C C . ASN A 1 189 ? 11.956 -11.011 -18.465 1.00 81.56 189 ASN A C 1
ATOM 1488 O O . ASN A 1 189 ? 12.124 -12.197 -18.171 1.00 81.56 189 ASN A O 1
ATOM 1492 N N . PHE A 1 190 ? 11.881 -10.049 -17.550 1.00 85.12 190 PHE A N 1
ATOM 1493 C CA . PHE A 1 190 ? 11.917 -10.335 -16.118 1.00 85.12 190 PHE A CA 1
ATOM 1494 C C . PHE A 1 190 ? 11.006 -9.395 -15.332 1.00 85.12 190 PHE A C 1
ATOM 1496 O O . PHE A 1 190 ? 10.697 -8.281 -15.757 1.00 85.12 190 PHE A O 1
ATOM 1503 N N . THR A 1 191 ? 10.576 -9.871 -14.168 1.00 85.62 191 THR A N 1
ATOM 1504 C CA . THR A 1 191 ? 9.792 -9.092 -13.213 1.00 85.62 191 THR A CA 1
ATOM 1505 C C . THR A 1 191 ? 10.682 -8.078 -12.512 1.00 85.62 191 THR A C 1
ATOM 1507 O O . THR A 1 191 ? 11.781 -8.409 -12.053 1.00 85.62 191 THR A O 1
ATOM 1510 N N . ILE A 1 192 ? 10.204 -6.845 -12.400 1.00 87.44 192 ILE A N 1
ATOM 1511 C CA . ILE A 1 192 ? 10.907 -5.799 -11.658 1.00 87.44 192 ILE A CA 1
ATOM 1512 C C . ILE A 1 192 ? 10.707 -5.973 -10.154 1.00 87.44 192 ILE A C 1
ATOM 1514 O O . ILE A 1 192 ? 9.666 -6.427 -9.693 1.00 87.44 192 ILE A O 1
ATOM 1518 N N . ASN A 1 193 ? 11.719 -5.588 -9.382 1.00 88.88 193 ASN A N 1
ATOM 1519 C CA . ASN A 1 193 ? 11.598 -5.500 -7.934 1.00 88.88 193 ASN A CA 1
ATOM 1520 C C . ASN A 1 193 ? 11.295 -4.058 -7.543 1.00 88.88 193 ASN A C 1
ATOM 1522 O O . ASN A 1 193 ? 11.716 -3.127 -8.226 1.00 88.88 193 ASN A O 1
ATOM 1526 N N . VAL A 1 194 ? 10.626 -3.882 -6.406 1.00 92.75 194 VAL A N 1
ATOM 1527 C CA . VAL A 1 194 ? 10.497 -2.562 -5.784 1.00 92.75 194 VAL A CA 1
ATOM 1528 C C . VAL A 1 194 ? 11.896 -2.020 -5.439 1.00 92.75 194 VAL A C 1
ATOM 1530 O O . VAL A 1 194 ? 12.682 -2.761 -4.830 1.00 92.75 194 VAL A O 1
ATOM 1533 N N . PRO A 1 195 ? 12.210 -0.749 -5.756 1.00 90.88 195 PRO A N 1
ATOM 1534 C CA . PRO A 1 195 ? 13.460 -0.112 -5.360 1.00 90.88 195 PRO A CA 1
ATOM 1535 C C . PRO A 1 195 ? 13.701 -0.168 -3.857 1.00 90.88 195 PRO A C 1
ATOM 1537 O O . PRO A 1 195 ? 12.780 -0.173 -3.040 1.00 90.88 195 PRO A O 1
ATOM 1540 N N . SER A 1 196 ? 14.971 -0.167 -3.463 1.00 87.50 196 SER A N 1
ATOM 1541 C CA . SER A 1 196 ? 15.366 -0.403 -2.071 1.00 87.50 196 SER A CA 1
ATOM 1542 C C . SER A 1 196 ? 14.789 0.610 -1.072 1.00 87.50 196 SER A C 1
ATOM 1544 O O . SER A 1 196 ? 14.590 0.256 0.095 1.00 87.50 196 SER A O 1
ATOM 1546 N N . HIS A 1 197 ? 14.502 1.838 -1.503 1.00 86.94 197 HIS A N 1
ATOM 1547 C CA . HIS A 1 197 ? 13.899 2.891 -0.684 1.00 86.94 197 HIS A CA 1
ATOM 1548 C C . HIS A 1 197 ? 12.361 2.853 -0.659 1.00 86.94 197 HIS A C 1
ATOM 1550 O O . HIS A 1 197 ? 11.769 3.454 0.234 1.00 86.94 197 HIS A O 1
ATOM 1556 N N . GLY A 1 198 ? 11.729 2.134 -1.591 1.00 90.88 198 GLY A N 1
ATOM 1557 C CA . GLY A 1 198 ? 10.277 2.069 -1.722 1.00 90.88 198 GLY A CA 1
ATOM 1558 C C . GLY A 1 198 ? 9.593 1.195 -0.664 1.00 90.88 198 GLY A C 1
ATOM 1559 O O . GLY A 1 198 ? 10.221 0.351 -0.009 1.00 90.88 198 GLY A O 1
ATOM 1560 N N . LEU A 1 199 ? 8.281 1.385 -0.504 1.00 94.44 199 LEU A N 1
ATOM 1561 C CA . LEU A 1 199 ? 7.429 0.526 0.327 1.00 94.44 199 LEU A CA 1
ATOM 1562 C C . LEU A 1 199 ? 7.407 -0.910 -0.221 1.00 94.44 199 LEU A C 1
ATOM 1564 O O . LEU A 1 199 ? 7.098 -1.132 -1.386 1.00 94.44 199 LEU A O 1
ATOM 1568 N N . ARG A 1 200 ? 7.708 -1.916 0.604 1.00 95.69 200 ARG A N 1
ATOM 1569 C CA . ARG A 1 200 ? 7.772 -3.312 0.138 1.00 95.69 200 ARG A CA 1
ATOM 1570 C C . ARG A 1 200 ? 6.376 -3.898 -0.071 1.00 95.69 200 ARG A C 1
ATOM 1572 O O . ARG A 1 200 ? 5.488 -3.680 0.749 1.00 95.69 200 ARG A O 1
ATOM 1579 N N . LEU A 1 201 ? 6.229 -4.768 -1.071 1.00 96.25 201 LEU A N 1
ATOM 1580 C CA . LEU A 1 201 ? 4.981 -5.502 -1.332 1.00 96.25 201 LEU A CA 1
ATOM 1581 C C . LEU A 1 201 ? 4.492 -6.290 -0.107 1.00 96.25 201 LEU A C 1
ATOM 1583 O O . LEU A 1 201 ? 3.340 -6.157 0.293 1.00 96.25 201 LEU A O 1
ATOM 1587 N N . SER A 1 202 ? 5.401 -6.980 0.587 1.00 96.00 202 SER A N 1
ATOM 1588 C CA . SER A 1 202 ? 5.077 -7.713 1.819 1.00 96.00 202 SER A CA 1
ATOM 1589 C C . SER A 1 202 ? 4.682 -6.828 3.005 1.00 96.00 202 SER A C 1
ATOM 1591 O O . SER A 1 202 ? 4.083 -7.304 3.967 1.00 96.00 202 SER A O 1
ATOM 1593 N N . GLN A 1 203 ? 5.009 -5.532 2.975 1.00 96.38 203 GLN A N 1
ATOM 1594 C CA . GLN A 1 203 ? 4.492 -4.587 3.966 1.00 96.38 203 GLN A CA 1
ATOM 1595 C C . GLN A 1 203 ? 3.038 -4.224 3.651 1.00 96.38 203 GLN A C 1
ATOM 1597 O O . GLN A 1 203 ? 2.221 -4.200 4.567 1.00 96.38 203 GLN A O 1
ATOM 1602 N N . ILE A 1 204 ? 2.709 -4.008 2.372 1.00 97.25 204 ILE A N 1
ATOM 1603 C CA . ILE A 1 204 ? 1.337 -3.744 1.912 1.00 97.25 204 ILE A CA 1
ATOM 1604 C C . ILE A 1 204 ? 0.435 -4.940 2.238 1.00 97.25 204 ILE A C 1
ATOM 1606 O O . ILE A 1 204 ? -0.603 -4.756 2.868 1.00 97.25 204 ILE A O 1
ATOM 1610 N N . GLU A 1 205 ? 0.870 -6.159 1.904 1.00 97.00 205 GLU A N 1
ATOM 1611 C CA . GLU A 1 205 ? 0.165 -7.415 2.215 1.00 97.00 205 GLU A CA 1
ATOM 1612 C C . GLU A 1 205 ? -0.221 -7.501 3.697 1.00 97.00 205 GLU A C 1
ATOM 1614 O O . GLU A 1 205 ? -1.391 -7.689 4.036 1.00 97.00 205 GLU A O 1
ATOM 1619 N N . LYS A 1 206 ? 0.749 -7.290 4.595 1.00 96.50 206 LYS A N 1
ATOM 1620 C CA . LYS A 1 206 ? 0.529 -7.357 6.045 1.00 96.50 206 LYS A CA 1
ATOM 1621 C C . LYS A 1 206 ? -0.388 -6.261 6.561 1.00 96.50 206 LYS A C 1
ATOM 1623 O O . LYS A 1 206 ? -1.270 -6.546 7.365 1.00 96.50 206 LYS A O 1
ATOM 1628 N N . ILE A 1 207 ? -0.181 -5.019 6.125 1.00 96.44 207 ILE A N 1
ATOM 1629 C CA . ILE A 1 207 ? -1.014 -3.884 6.540 1.00 96.44 207 ILE A CA 1
ATOM 1630 C C . ILE A 1 207 ? -2.473 -4.140 6.145 1.00 96.44 207 ILE A C 1
ATOM 1632 O O . ILE A 1 207 ? -3.358 -4.061 6.994 1.00 96.44 207 ILE A O 1
ATOM 1636 N N . MET A 1 208 ? -2.713 -4.524 4.890 1.00 95.94 208 MET A N 1
ATOM 1637 C CA . MET A 1 208 ? -4.057 -4.784 4.370 1.00 95.94 208 MET A CA 1
ATOM 1638 C C . MET A 1 208 ? -4.707 -6.012 5.026 1.00 95.94 208 MET A C 1
ATOM 1640 O O . MET A 1 208 ? -5.889 -5.969 5.355 1.00 95.94 208 MET A O 1
ATOM 1644 N N . SER A 1 209 ? -3.934 -7.070 5.292 1.00 95.75 209 SER A N 1
ATOM 1645 C CA . SER A 1 209 ? -4.371 -8.265 6.036 1.00 95.75 209 SER A CA 1
ATOM 1646 C C . SER A 1 209 ? -4.866 -7.926 7.442 1.00 95.75 209 SER A C 1
ATOM 1648 O O . SER A 1 209 ? -5.940 -8.371 7.854 1.00 95.75 209 SER A O 1
ATOM 1650 N N . TYR A 1 210 ? -4.136 -7.076 8.170 1.00 93.50 210 TYR A N 1
ATOM 1651 C CA . TYR A 1 210 ? -4.572 -6.631 9.490 1.00 93.50 210 TYR A CA 1
ATOM 1652 C C . TYR A 1 210 ? -5.790 -5.709 9.439 1.00 93.50 210 TYR A C 1
ATOM 1654 O O . TYR A 1 210 ? -6.676 -5.859 10.273 1.00 93.50 210 TYR A O 1
ATOM 1662 N N . LEU A 1 211 ? -5.847 -4.778 8.483 1.00 92.69 211 LEU A N 1
ATOM 1663 C CA . LEU A 1 211 ? -6.932 -3.795 8.402 1.00 92.69 211 LEU A CA 1
ATOM 1664 C C . LEU A 1 211 ? -8.257 -4.383 7.948 1.00 92.69 211 LEU A C 1
ATOM 1666 O O . LEU A 1 211 ? -9.305 -3.998 8.453 1.00 92.69 211 LEU A O 1
ATOM 1670 N N . LEU A 1 212 ? -8.212 -5.296 6.982 1.00 91.25 212 LEU A N 1
ATOM 1671 C CA . LEU A 1 212 ? -9.408 -5.935 6.446 1.00 91.25 212 LEU A CA 1
ATOM 1672 C C . LEU A 1 212 ? -9.801 -7.183 7.239 1.00 91.25 212 LEU A C 1
ATOM 1674 O O . LEU A 1 212 ? -10.837 -7.771 6.947 1.00 91.25 212 LEU A O 1
ATOM 1678 N N . GLU A 1 213 ? -8.983 -7.586 8.215 1.00 90.25 213 GLU A N 1
ATOM 1679 C CA . GLU A 1 213 ? -9.154 -8.814 8.996 1.00 90.25 213 GLU A CA 1
ATOM 1680 C C . GLU A 1 213 ? -9.254 -10.074 8.104 1.00 90.25 213 GLU A C 1
ATOM 1682 O O . GLU A 1 213 ? -9.971 -11.030 8.402 1.00 90.25 213 GLU A O 1
ATOM 1687 N N . VAL A 1 214 ? -8.504 -10.089 6.997 1.00 92.62 214 VAL A N 1
ATOM 1688 C CA . VAL A 1 214 ? -8.483 -11.157 5.981 1.00 92.62 214 VAL A CA 1
ATOM 1689 C C . VAL A 1 214 ? -7.102 -11.821 5.952 1.00 92.62 214 VAL A C 1
ATOM 1691 O O . VAL A 1 214 ? -6.105 -11.227 6.346 1.00 92.62 214 VAL A O 1
ATOM 1694 N N . LYS A 1 215 ? -7.017 -13.081 5.508 1.00 93.06 215 LYS A N 1
ATOM 1695 C CA . LYS A 1 215 ? -5.733 -13.787 5.376 1.00 93.06 215 LYS A CA 1
ATOM 1696 C C . LYS A 1 215 ? -4.854 -13.159 4.292 1.00 93.06 215 LYS A C 1
ATOM 1698 O O . LYS A 1 215 ? -5.343 -12.720 3.257 1.00 93.06 215 LYS A O 1
ATOM 1703 N N . GLU A 1 216 ? -3.541 -13.208 4.500 1.00 91.00 216 GLU A N 1
ATOM 1704 C CA . GLU A 1 216 ? -2.544 -12.618 3.593 1.00 91.00 216 GLU A CA 1
ATOM 1705 C C . GLU A 1 216 ? -2.623 -13.192 2.165 1.00 91.00 216 GLU A C 1
ATOM 1707 O O . GLU 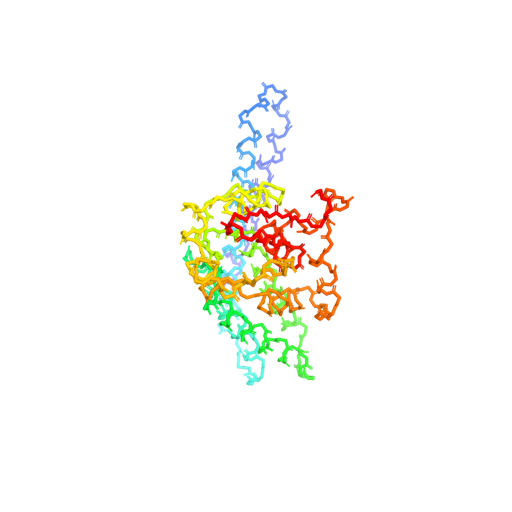A 1 216 ? -2.559 -12.437 1.199 1.00 91.00 216 GLU A O 1
ATOM 1712 N N . ASP A 1 217 ? -2.882 -14.497 2.023 1.00 93.25 217 ASP A N 1
ATOM 1713 C CA . ASP A 1 217 ? -3.052 -15.149 0.713 1.00 93.25 217 ASP A CA 1
ATOM 1714 C C . ASP A 1 217 ? -4.252 -14.612 -0.084 1.00 93.25 217 ASP A C 1
ATOM 1716 O O . ASP A 1 217 ? -4.209 -14.539 -1.314 1.00 93.25 217 ASP A O 1
ATOM 1720 N N . ASP A 1 218 ? -5.336 -14.247 0.604 1.00 94.00 218 ASP A N 1
ATOM 1721 C CA . ASP A 1 218 ? -6.538 -13.704 -0.030 1.00 94.00 218 ASP A CA 1
ATOM 1722 C C . ASP A 1 218 ? -6.330 -12.229 -0.398 1.00 94.00 218 ASP A C 1
ATOM 1724 O O . ASP A 1 218 ? -6.703 -11.805 -1.493 1.00 94.00 218 ASP A O 1
ATOM 1728 N N . ILE A 1 219 ? -5.641 -11.473 0.466 1.00 95.12 219 ILE A N 1
ATOM 1729 C CA . ILE A 1 219 ? -5.213 -10.096 0.190 1.00 95.12 219 ILE A CA 1
ATOM 1730 C C . ILE A 1 219 ? -4.307 -10.030 -1.034 1.00 95.12 219 ILE A C 1
ATOM 1732 O O . ILE A 1 219 ? -4.506 -9.174 -1.892 1.00 95.12 219 ILE A O 1
ATOM 1736 N N . LYS A 1 220 ? -3.344 -10.945 -1.154 1.00 94.69 220 LYS A N 1
ATOM 1737 C CA . LYS A 1 220 ? -2.445 -10.999 -2.307 1.00 94.69 220 LYS A CA 1
ATOM 1738 C C . LYS A 1 220 ? -3.221 -11.129 -3.618 1.00 94.69 220 LYS A C 1
ATOM 1740 O O . LYS A 1 220 ? -3.044 -10.313 -4.517 1.00 94.69 220 LYS A O 1
ATOM 1745 N N . LYS A 1 221 ? -4.156 -12.080 -3.696 1.00 92.94 221 LYS A N 1
ATOM 1746 C CA . LYS A 1 221 ? -5.021 -12.249 -4.879 1.00 92.94 221 LYS A CA 1
ATOM 1747 C C . LYS A 1 221 ? -5.852 -10.999 -5.177 1.00 92.94 221 LYS A C 1
ATOM 1749 O O . LYS A 1 221 ? -6.111 -10.691 -6.339 1.00 92.94 221 LYS A O 1
ATOM 1754 N N . GLU A 1 222 ? -6.294 -10.289 -4.141 1.00 92.69 222 GLU A N 1
ATOM 1755 C CA . GLU A 1 222 ? -7.055 -9.049 -4.292 1.00 92.69 222 GLU A CA 1
ATOM 1756 C C . GLU A 1 222 ? -6.194 -7.873 -4.785 1.00 92.69 222 GLU A C 1
ATOM 1758 O O . GLU A 1 222 ? -6.677 -7.049 -5.562 1.00 92.69 222 GLU A O 1
ATOM 1763 N N . LEU A 1 223 ? -4.932 -7.790 -4.370 1.00 94.00 223 LEU A N 1
ATOM 1764 C CA . LEU A 1 223 ? -4.007 -6.744 -4.807 1.00 94.00 223 LEU A CA 1
ATOM 1765 C C . LEU A 1 223 ? -3.457 -7.001 -6.225 1.00 94.00 223 LEU A C 1
ATOM 1767 O O . LEU A 1 223 ? -3.161 -6.052 -6.946 1.00 94.00 223 LEU A O 1
ATOM 1771 N N . GLU A 1 224 ? -3.351 -8.267 -6.647 1.00 92.19 224 GLU A N 1
ATOM 1772 C CA . GLU A 1 224 ? -2.869 -8.665 -7.984 1.00 92.19 224 GLU A CA 1
ATOM 1773 C C . GLU A 1 224 ? -3.919 -8.506 -9.097 1.00 92.19 224 GLU A C 1
ATOM 1775 O O . GLU A 1 224 ? -3.574 -8.489 -10.281 1.00 92.19 224 GLU A O 1
ATOM 1780 N N . ARG A 1 225 ? -5.213 -8.404 -8.766 1.00 89.38 225 ARG A N 1
ATOM 1781 C CA . ARG A 1 225 ? -6.264 -8.253 -9.787 1.00 89.38 225 ARG A CA 1
ATOM 1782 C C . ARG A 1 225 ? -6.402 -6.804 -10.256 1.00 89.38 225 ARG A C 1
ATOM 1784 O O . ARG A 1 225 ? -6.165 -5.861 -9.506 1.00 89.38 225 ARG A O 1
ATOM 1791 N N . LYS A 1 226 ? -6.906 -6.631 -11.479 1.00 88.88 226 LYS A N 1
ATOM 1792 C CA . LYS A 1 226 ? -7.395 -5.337 -11.982 1.00 88.88 226 LYS A CA 1
ATOM 1793 C C . LYS A 1 226 ? -8.739 -4.958 -11.321 1.00 88.88 226 LYS A C 1
ATOM 1795 O O . LYS A 1 226 ? -9.448 -5.849 -10.826 1.00 88.88 226 LYS A O 1
ATOM 1800 N N . PRO A 1 227 ? -9.103 -3.662 -11.303 1.00 87.81 227 PRO A N 1
ATOM 1801 C CA . PRO A 1 227 ? -10.447 -3.242 -10.931 1.00 87.81 227 PRO A CA 1
ATOM 1802 C C . PRO A 1 227 ? -11.457 -3.784 -11.950 1.00 87.81 227 PRO A C 1
ATOM 1804 O O . PRO A 1 227 ? -11.261 -3.683 -13.160 1.00 87.81 227 PRO A O 1
ATOM 1807 N N . ASN A 1 228 ? -12.540 -4.360 -11.444 1.00 87.00 228 ASN A N 1
ATOM 1808 C CA . ASN A 1 228 ? -13.655 -4.908 -12.212 1.00 87.00 228 ASN A CA 1
ATOM 1809 C C . ASN A 1 228 ? -14.929 -4.064 -12.043 1.00 87.00 228 ASN A C 1
ATOM 1811 O O . ASN A 1 228 ? -15.896 -4.261 -12.777 1.00 87.00 228 ASN A O 1
ATOM 1815 N N . SER A 1 229 ? -14.961 -3.163 -11.056 1.00 85.19 229 SER A N 1
ATOM 1816 C CA . SER A 1 229 ? -16.117 -2.327 -10.737 1.00 85.19 229 SER A CA 1
ATOM 1817 C C . SER A 1 229 ? -15.698 -1.002 -10.105 1.00 85.19 229 SER A C 1
ATOM 1819 O O . SER A 1 229 ? -14.678 -0.927 -9.429 1.00 85.19 229 SER A O 1
ATOM 1821 N N . THR A 1 230 ? -16.536 0.024 -10.245 1.00 80.12 230 THR A N 1
ATOM 1822 C CA . THR A 1 230 ? -16.322 1.362 -9.667 1.00 80.12 230 THR A CA 1
ATOM 1823 C C . THR A 1 230 ? -16.409 1.404 -8.140 1.00 80.12 230 THR A C 1
ATOM 1825 O O . THR A 1 230 ? -16.013 2.395 -7.536 1.00 80.12 230 THR A O 1
ATOM 1828 N N . ILE A 1 231 ? -16.916 0.342 -7.507 1.00 84.31 231 ILE A N 1
ATOM 1829 C CA . ILE A 1 231 ? -16.965 0.193 -6.042 1.00 84.31 231 ILE A CA 1
ATOM 1830 C C . ILE A 1 231 ? -15.792 -0.624 -5.483 1.00 84.31 231 ILE A C 1
ATOM 1832 O O . ILE A 1 231 ? -15.766 -0.930 -4.290 1.00 84.31 231 ILE A O 1
ATOM 1836 N N . ASP A 1 232 ? -14.850 -1.037 -6.335 1.00 86.06 232 ASP A N 1
ATOM 1837 C CA . ASP A 1 232 ? -13.693 -1.807 -5.895 1.00 86.06 232 ASP A CA 1
ATOM 1838 C C . ASP A 1 232 ? -12.797 -1.004 -4.952 1.00 86.06 232 ASP A C 1
ATOM 1840 O O . ASP A 1 232 ? -12.620 0.207 -5.091 1.00 86.06 232 ASP A O 1
ATOM 1844 N N . ARG A 1 233 ? -12.145 -1.711 -4.022 1.00 88.44 233 ARG A N 1
ATOM 1845 C CA . ARG A 1 233 ? -11.177 -1.113 -3.091 1.00 88.44 233 ARG A CA 1
ATOM 1846 C C . ARG A 1 233 ? -9.984 -0.464 -3.796 1.00 88.44 233 ARG A C 1
ATOM 1848 O O . ARG A 1 233 ? -9.371 0.422 -3.209 1.00 88.44 233 ARG A O 1
ATOM 1855 N N . HIS A 1 234 ? -9.726 -0.806 -5.060 1.00 90.12 234 HIS A N 1
ATOM 1856 C CA . HIS A 1 234 ? -8.822 -0.084 -5.963 1.00 90.12 234 HIS A CA 1
ATOM 1857 C C . HIS A 1 234 ? -9.121 1.416 -6.044 1.00 90.12 234 HIS A C 1
ATO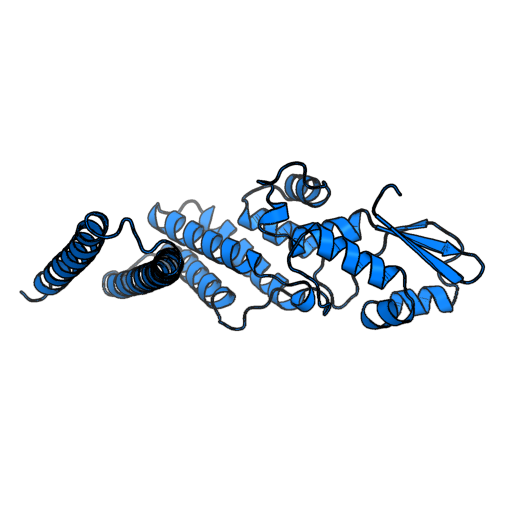M 1859 O O . HIS A 1 234 ? -8.215 2.194 -6.299 1.00 90.12 234 HIS A O 1
ATOM 1865 N N . HIS A 1 235 ? -10.365 1.838 -5.816 1.00 86.88 235 HIS A N 1
ATOM 1866 C CA . HIS A 1 235 ? -10.746 3.251 -5.794 1.00 86.88 235 HIS A CA 1
ATOM 1867 C C . HIS A 1 235 ? -10.666 3.876 -4.397 1.00 86.88 235 HIS A C 1
ATOM 1869 O O . HIS A 1 235 ? -10.637 5.095 -4.276 1.00 86.88 235 HIS A O 1
ATOM 1875 N N . HIS A 1 236 ? -10.613 3.061 -3.340 1.00 90.50 236 HIS A N 1
ATOM 1876 C CA . HIS A 1 236 ? -10.410 3.534 -1.968 1.00 90.50 236 HIS A CA 1
ATOM 1877 C C . HIS A 1 236 ? -8.922 3.665 -1.626 1.00 90.50 236 HIS A C 1
ATOM 1879 O O . HIS A 1 236 ? -8.542 4.578 -0.903 1.00 90.50 236 HIS A O 1
ATOM 1885 N N . PHE A 1 237 ? -8.089 2.766 -2.158 1.00 93.56 237 PHE A N 1
ATOM 1886 C CA . PHE A 1 237 ? -6.640 2.725 -1.946 1.00 93.56 237 PHE A CA 1
ATOM 1887 C C . PHE A 1 237 ? -5.882 2.712 -3.281 1.00 93.56 237 PHE A C 1
ATOM 1889 O O . PHE A 1 237 ? -5.103 1.787 -3.539 1.00 93.56 237 PHE A O 1
ATOM 1896 N N . PRO A 1 238 ? -6.106 3.707 -4.154 1.00 93.62 238 PRO A N 1
ATOM 1897 C CA . PRO A 1 238 ? -5.606 3.692 -5.527 1.00 93.62 238 PRO A CA 1
ATOM 1898 C C . PRO A 1 238 ? -4.099 3.493 -5.599 1.00 93.62 238 PRO A C 1
ATOM 1900 O O . PRO A 1 238 ? -3.637 2.620 -6.331 1.00 93.62 238 PRO A O 1
ATOM 1903 N N . THR A 1 239 ? -3.341 4.202 -4.767 1.00 95.69 239 THR A N 1
ATOM 1904 C CA . THR A 1 239 ? -1.882 4.112 -4.744 1.00 95.69 239 THR A CA 1
ATOM 1905 C C . THR A 1 239 ? -1.381 2.737 -4.326 1.00 95.69 239 THR A C 1
ATOM 1907 O O . THR A 1 239 ? -0.548 2.162 -5.021 1.00 95.69 239 THR A O 1
ATOM 1910 N N . LEU A 1 240 ? -1.892 2.173 -3.227 1.00 96.06 240 LEU A N 1
ATOM 1911 C CA . LEU A 1 240 ? -1.428 0.872 -2.732 1.00 96.06 240 LEU A CA 1
ATOM 1912 C C . LEU A 1 240 ? -1.743 -0.251 -3.724 1.00 96.06 240 LEU A C 1
ATOM 1914 O O . LEU A 1 240 ? -0.879 -1.086 -3.985 1.00 96.06 240 LEU A O 1
ATOM 1918 N N . TYR A 1 241 ? -2.943 -0.242 -4.312 1.00 95.81 241 TYR A N 1
ATOM 1919 C CA . TYR A 1 241 ? -3.340 -1.246 -5.301 1.00 95.81 241 TYR A CA 1
ATOM 1920 C C . TYR A 1 241 ? -2.569 -1.087 -6.612 1.00 95.81 241 TYR A C 1
ATOM 1922 O O . TYR A 1 241 ? -2.075 -2.078 -7.145 1.00 95.81 241 TYR A O 1
ATOM 1930 N N . ALA A 1 242 ? -2.440 0.133 -7.140 1.00 95.38 242 ALA A N 1
ATOM 1931 C CA . ALA A 1 242 ? -1.723 0.381 -8.390 1.00 95.38 242 ALA A CA 1
ATOM 1932 C C . ALA A 1 242 ? -0.240 0.030 -8.261 1.00 95.38 242 ALA A C 1
ATOM 1934 O O . ALA A 1 242 ? 0.303 -0.678 -9.107 1.00 95.38 242 ALA A O 1
ATOM 1935 N N . PHE A 1 243 ? 0.395 0.464 -7.171 1.00 95.69 243 PHE A N 1
ATOM 1936 C CA . PHE A 1 243 ? 1.789 0.160 -6.881 1.00 95.69 243 PHE A CA 1
ATOM 1937 C C . PHE A 1 243 ? 2.018 -1.348 -6.747 1.00 95.69 243 PHE A C 1
ATOM 1939 O O . PHE A 1 243 ? 2.927 -1.897 -7.368 1.00 95.69 243 PHE A O 1
ATOM 1946 N N . TYR A 1 244 ? 1.169 -2.040 -5.981 1.00 96.12 244 TYR A N 1
ATOM 1947 C CA . TYR A 1 244 ? 1.295 -3.481 -5.802 1.00 96.12 244 TYR A CA 1
ATOM 1948 C C . TYR A 1 244 ? 1.121 -4.237 -7.124 1.00 96.12 244 TYR A C 1
ATOM 1950 O O . TYR A 1 244 ? 1.959 -5.066 -7.486 1.00 96.12 244 TYR A O 1
ATOM 1958 N N . TYR A 1 245 ? 0.071 -3.913 -7.880 1.00 94.19 245 TYR A N 1
ATOM 1959 C CA . TYR A 1 245 ? -0.192 -4.495 -9.194 1.00 94.19 245 TYR A CA 1
ATOM 1960 C C . TYR A 1 245 ? 0.981 -4.270 -10.164 1.00 94.19 245 TYR A C 1
ATOM 1962 O O . TYR A 1 245 ? 1.437 -5.197 -10.833 1.00 94.19 245 TYR A O 1
ATOM 1970 N N . PHE A 1 246 ? 1.520 -3.048 -10.207 1.00 93.88 246 PHE A N 1
ATOM 1971 C CA . PHE A 1 246 ? 2.621 -2.681 -11.095 1.00 93.88 246 PHE A CA 1
ATOM 1972 C C . PHE A 1 246 ? 3.868 -3.546 -10.870 1.00 93.88 246 PHE A C 1
ATOM 1974 O O . PHE A 1 246 ? 4.433 -4.070 -11.827 1.00 93.88 246 PHE A O 1
ATOM 1981 N N . TYR A 1 247 ? 4.274 -3.747 -9.616 1.00 94.00 247 TYR A N 1
ATOM 1982 C CA . TYR A 1 247 ? 5.475 -4.524 -9.286 1.00 94.00 247 TYR A CA 1
ATOM 1983 C C . TYR A 1 247 ? 5.259 -6.042 -9.256 1.00 94.00 247 TYR A C 1
ATOM 1985 O O . TYR A 1 247 ? 6.233 -6.790 -9.210 1.00 94.00 247 TYR A O 1
ATOM 1993 N N . THR A 1 248 ? 4.014 -6.518 -9.296 1.00 92.38 248 THR A N 1
ATOM 1994 C CA . THR A 1 248 ? 3.711 -7.956 -9.405 1.00 92.38 248 THR A CA 1
ATOM 1995 C C . THR A 1 248 ? 3.536 -8.412 -10.849 1.00 92.38 248 THR A C 1
ATOM 1997 O O . THR A 1 248 ? 3.967 -9.508 -11.202 1.00 92.38 248 THR A O 1
ATOM 2000 N N . VAL A 1 249 ? 2.943 -7.569 -11.698 1.00 89.12 249 VAL A N 1
ATOM 2001 C CA . VAL A 1 249 ? 2.582 -7.912 -13.085 1.00 89.12 249 VAL A CA 1
ATOM 2002 C C . VAL A 1 249 ? 3.496 -7.236 -14.120 1.00 89.12 249 VAL A C 1
ATOM 2004 O O . VAL A 1 249 ? 3.487 -7.597 -15.299 1.00 89.12 249 VAL A O 1
ATOM 2007 N N . GLY A 1 250 ? 4.300 -6.260 -13.697 1.00 88.62 250 GLY A N 1
ATOM 2008 C CA . GLY A 1 250 ? 5.245 -5.535 -14.536 1.00 88.62 250 GLY A CA 1
ATOM 2009 C C . GLY A 1 250 ? 6.371 -6.410 -15.080 1.00 88.62 250 GLY A C 1
ATOM 2010 O O . GLY A 1 250 ? 7.107 -7.050 -14.325 1.00 88.62 250 GLY A O 1
ATOM 2011 N N . ILE A 1 251 ? 6.543 -6.381 -16.398 1.00 89.38 251 ILE A N 1
ATOM 2012 C CA . ILE A 1 251 ? 7.606 -7.068 -17.123 1.00 89.38 251 ILE A CA 1
ATOM 2013 C C . ILE A 1 251 ? 8.483 -6.017 -17.791 1.00 89.38 251 ILE A C 1
ATOM 2015 O O . ILE A 1 251 ? 8.020 -5.239 -18.629 1.00 89.38 251 ILE A O 1
ATOM 2019 N N . LEU A 1 252 ? 9.769 -6.042 -17.448 1.00 88.88 252 LEU A N 1
ATOM 2020 C CA . LEU A 1 252 ? 10.793 -5.284 -18.147 1.00 88.88 252 LEU A CA 1
ATOM 2021 C C . LEU A 1 252 ? 11.455 -6.188 -19.188 1.00 88.88 252 LEU A C 1
ATOM 2023 O O . LEU A 1 252 ? 11.943 -7.277 -18.871 1.00 88.88 252 LEU A O 1
ATOM 2027 N N . HIS A 1 253 ? 11.471 -5.725 -20.431 1.00 88.50 253 HIS A N 1
ATOM 2028 C CA . HIS A 1 253 ? 12.233 -6.321 -21.515 1.00 88.50 253 HIS A CA 1
ATOM 2029 C C . HIS A 1 253 ? 13.495 -5.497 -21.742 1.00 88.50 253 HIS A C 1
ATOM 2031 O O . HIS A 1 253 ? 13.401 -4.294 -21.969 1.00 88.50 253 HIS A O 1
ATOM 2037 N N . VAL A 1 254 ? 14.661 -6.141 -21.728 1.00 87.81 254 VAL A N 1
ATOM 2038 C CA . VAL A 1 254 ? 15.944 -5.515 -22.076 1.00 87.81 254 VAL A CA 1
ATOM 2039 C C . VAL A 1 254 ? 16.484 -6.213 -23.314 1.00 87.81 254 VAL A C 1
ATOM 2041 O O . VAL A 1 254 ? 16.646 -7.431 -23.312 1.00 87.81 254 VAL A O 1
ATOM 2044 N N . SER A 1 255 ? 16.756 -5.449 -24.364 1.00 84.31 255 SER A N 1
ATOM 2045 C CA . SER A 1 255 ? 17.310 -5.939 -25.623 1.00 84.31 255 SER A CA 1
ATOM 2046 C C . SER A 1 255 ? 18.830 -6.137 -25.546 1.00 84.31 255 SER A C 1
ATOM 2048 O O . SER A 1 255 ? 19.509 -5.644 -24.643 1.00 84.31 255 SER A O 1
ATOM 2050 N N . LYS A 1 256 ? 19.409 -6.793 -26.560 1.00 81.44 256 LYS A N 1
ATOM 2051 C CA . LYS A 1 256 ? 20.870 -6.949 -26.702 1.00 81.44 256 LYS A CA 1
ATOM 2052 C C . LYS A 1 256 ? 21.614 -5.616 -26.794 1.00 81.44 256 LYS A C 1
ATOM 2054 O O . LYS A 1 256 ? 22.774 -5.550 -26.400 1.00 81.44 256 LYS A O 1
ATOM 2059 N N . ASN A 1 257 ? 20.951 -4.576 -27.297 1.00 83.31 257 ASN A N 1
ATOM 2060 C CA . ASN A 1 257 ? 21.519 -3.236 -27.432 1.00 83.31 257 ASN A CA 1
ATOM 2061 C C . ASN A 1 257 ? 21.353 -2.399 -26.155 1.00 83.31 257 ASN A C 1
ATOM 2063 O O . ASN A 1 257 ? 21.711 -1.228 -26.156 1.00 83.31 257 ASN A O 1
ATOM 2067 N N . LYS A 1 258 ? 20.845 -3.002 -25.067 1.00 79.00 258 LYS A N 1
ATOM 2068 C CA . LYS A 1 258 ? 20.515 -2.354 -23.787 1.00 79.00 258 LYS A CA 1
ATOM 2069 C C . LYS A 1 258 ? 19.344 -1.371 -23.852 1.00 79.00 258 LYS A C 1
ATOM 2071 O O . LYS A 1 258 ? 19.017 -0.769 -22.835 1.00 79.00 258 LYS A O 1
ATOM 2076 N N . ASP A 1 259 ? 18.661 -1.276 -24.991 1.00 83.56 259 ASP A N 1
ATOM 2077 C CA . ASP A 1 259 ? 17.342 -0.647 -25.053 1.00 83.56 259 ASP A CA 1
ATOM 2078 C C . ASP A 1 259 ? 16.373 -1.466 -24.206 1.00 83.56 259 ASP A C 1
ATOM 2080 O O . ASP A 1 259 ? 16.390 -2.700 -24.286 1.00 83.56 259 ASP A O 1
ATOM 2084 N N . PHE A 1 260 ? 15.522 -0.808 -23.425 1.00 85.12 260 PHE A N 1
ATOM 2085 C CA . PHE A 1 260 ? 14.511 -1.489 -22.631 1.00 85.12 260 PHE A CA 1
ATOM 2086 C C . PHE A 1 260 ? 13.118 -0.920 -22.861 1.00 85.12 260 PHE A C 1
ATOM 2088 O O . PHE A 1 260 ? 12.936 0.232 -23.243 1.00 85.12 260 PHE A O 1
ATOM 2095 N N . SER A 1 261 ? 12.125 -1.768 -22.631 1.00 85.31 261 SER A N 1
ATOM 2096 C CA . SER A 1 261 ? 10.710 -1.419 -22.683 1.00 85.31 261 SER A CA 1
ATOM 2097 C C . SER A 1 261 ? 9.991 -2.102 -21.533 1.00 85.31 261 SER A C 1
ATOM 2099 O O . SER A 1 261 ? 10.408 -3.169 -21.072 1.00 85.31 261 SER A O 1
ATOM 2101 N N . PHE A 1 262 ? 8.928 -1.475 -21.053 1.00 87.38 262 PHE A N 1
ATOM 2102 C CA . PHE A 1 262 ? 8.154 -1.975 -19.933 1.00 87.38 262 PHE A CA 1
ATOM 2103 C C . PHE A 1 262 ? 6.710 -2.237 -20.358 1.00 87.38 262 PHE A C 1
ATOM 2105 O O . PHE A 1 262 ? 6.132 -1.481 -21.135 1.00 87.38 262 PHE A O 1
ATOM 2112 N N . SER A 1 263 ? 6.128 -3.310 -19.827 1.00 82.69 263 SER A N 1
ATOM 2113 C CA . SER A 1 263 ? 4.728 -3.677 -20.042 1.00 82.69 263 SER A CA 1
ATOM 2114 C C . SER A 1 263 ? 4.116 -4.180 -18.734 1.00 82.69 263 SER A C 1
ATOM 2116 O O . SER A 1 263 ? 4.779 -4.867 -17.959 1.00 82.69 263 SER A O 1
ATOM 2118 N N . THR A 1 264 ? 2.844 -3.871 -18.474 1.00 72.38 264 THR A N 1
ATOM 2119 C CA . THR A 1 264 ? 2.076 -4.540 -17.413 1.00 72.38 264 THR A CA 1
ATOM 2120 C C . THR A 1 264 ? 1.144 -5.552 -18.067 1.00 72.38 264 THR A C 1
ATOM 2122 O O . THR A 1 264 ? 0.180 -5.167 -18.716 1.00 72.38 264 THR A O 1
ATOM 2125 N N . GLY A 1 265 ? 1.454 -6.847 -17.937 1.00 55.31 265 GLY A N 1
ATOM 2126 C CA . GLY A 1 265 ? 0.587 -7.976 -18.309 1.00 55.31 265 GLY A CA 1
ATOM 2127 C C . GLY A 1 265 ? -0.443 -7.715 -19.419 1.00 55.31 265 GLY A C 1
ATOM 2128 O O . GLY A 1 265 ? -1.635 -7.577 -19.125 1.00 55.31 265 GLY A O 1
ATOM 2129 N N . GLY A 1 266 ? 0.030 -7.700 -20.672 1.00 41.53 266 GLY A N 1
ATOM 2130 C CA . GLY A 1 266 ? -0.786 -7.920 -21.870 1.00 41.53 266 GLY A CA 1
ATOM 2131 C C . GLY A 1 266 ? -1.068 -6.712 -22.769 1.00 41.53 266 GLY A C 1
ATOM 2132 O O . GLY A 1 266 ? -2.228 -6.528 -23.128 1.00 41.53 266 GLY A O 1
ATOM 2133 N N . LEU A 1 267 ? -0.045 -5.947 -23.164 1.00 33.94 267 LEU A N 1
ATOM 2134 C CA . LEU A 1 267 ? 0.004 -5.192 -24.426 1.00 33.94 267 LEU A CA 1
ATOM 2135 C C . LEU A 1 267 ? 1.417 -5.294 -25.008 1.00 33.94 267 LEU A C 1
ATOM 2137 O O . LEU A 1 267 ? 2.371 -5.118 -24.217 1.00 33.94 267 LEU A O 1
#

Radius of gyration: 24.44 Å; chains: 1; bounding box: 65×44×69 Å

Sequence (267 aa):
MSKVLVPLLSIILFQSILFLLSGVSSVFKDVSSGFTLFIDTASKGATVAVFIWAVFLFLEQRKDKKEDVSLQRLKELSFRLIDFVGNANFLLNKNSANILITYLSALKSEAENKGSTTAHLKEYKLALDIVYESLKSTSLVDIIGVESPESYHDIIDTLTSYYSNNEKLIKIDVDLIQRIENGSINNTNFTINVPSHGLRLSQIEKIMSYLLEVKEDDIKKELERKPNSTIDRHHHFPTLYAFYYFYTVGILHVSKNKDFSFSTGGL

Organism: NCBI:txid1031538